Protein AF-A0A378N3X6-F1 (afdb_monomer_lite)

Sequence (272 aa):
MCMTRSLALKKQDISERIFFSGKEIPKRIFTGFNFRYDMHLANGFRIGNSLKTPYSDIGICEDINEALKNPSIKIDCRDGTIRSMADVVIGRYLDKVLFYYFNLIGDQLVQPRLDKYEIQCYYPQGYQGDINNDLALHKKFLDFFVSRIEFLDKGWVDVIPYNDNLVFLKGENGEYDFVYKNQRSELFEHQIYSPFLKRSDIPYFDDEYHFKRWFYFEYQGFRRELSHLSEIHFYKNGGDVQNYPTREFDLIKKYLTNKGMYTSLKRRTMKN

Secondary structure (DSSP, 8-state):
------S---HHHHHHHHHHS-SPPPSEEEEEET--HHHHT--HHHHTTTSSS-SSHHHHHHHHHHHHHSTT-EEE-TTS-EEEHHHHHHHHTHHHIIIIISSSSSSTTEES--SPP-------TT--S-HHHHHHHHHHHHHHHHHHHHT-SSEEEEEEEEETTEEEEE-TTS-EEEEETT--SS-----TTTTTS-GGGS-TT-HHHHHHHHHHHT--S-HHHHHHHHHHHHHHTT--SSS--SSTTHHHHHHHHHTTS-----------

Structure (mmCIF, N/CA/C/O backbone):
data_AF-A0A378N3X6-F1
#
_entry.id   AF-A0A378N3X6-F1
#
loop_
_atom_site.group_PDB
_atom_site.id
_atom_site.type_symbol
_atom_site.label_atom_id
_atom_site.label_alt_id
_atom_site.label_comp_id
_atom_site.label_asym_id
_atom_site.label_entity_id
_atom_site.label_seq_id
_atom_site.pdbx_PDB_ins_code
_atom_site.Cartn_x
_atom_site.Cartn_y
_atom_site.Cartn_z
_atom_site.occupancy
_atom_site.B_iso_or_equiv
_atom_site.auth_seq_id
_atom_site.auth_comp_id
_atom_site.auth_asym_id
_atom_site.auth_atom_id
_atom_site.pdbx_PDB_model_num
ATOM 1 N N . MET A 1 1 ? 8.917 13.137 -7.860 1.00 30.12 1 MET A N 1
ATOM 2 C CA . MET A 1 1 ? 7.539 13.320 -8.371 1.00 30.12 1 MET A CA 1
ATOM 3 C C . MET A 1 1 ? 6.582 13.108 -7.204 1.00 30.12 1 MET A C 1
ATOM 5 O O . MET A 1 1 ? 6.666 12.071 -6.559 1.00 30.12 1 MET A O 1
ATOM 9 N N . CYS A 1 2 ? 5.764 14.102 -6.850 1.00 27.30 2 CYS A N 1
ATOM 10 C CA . CYS A 1 2 ? 4.825 13.982 -5.732 1.00 27.30 2 CYS A CA 1
ATOM 11 C C . CYS A 1 2 ? 3.611 13.179 -6.214 1.00 27.30 2 CYS A C 1
ATOM 13 O O . CYS A 1 2 ? 2.671 13.745 -6.763 1.00 27.30 2 CYS A O 1
ATOM 15 N N . MET A 1 3 ? 3.660 11.849 -6.094 1.00 37.84 3 MET A N 1
ATOM 16 C CA . MET A 1 3 ? 2.431 11.062 -6.139 1.00 37.84 3 MET A CA 1
ATOM 17 C C . MET A 1 3 ? 1.551 11.560 -4.996 1.00 37.84 3 MET A C 1
ATOM 19 O O . MET A 1 3 ? 1.974 11.512 -3.839 1.00 37.84 3 MET A O 1
ATOM 23 N N . THR A 1 4 ? 0.345 12.029 -5.304 1.00 47.69 4 THR A N 1
ATOM 24 C CA . THR A 1 4 ? -0.690 12.303 -4.307 1.00 47.69 4 THR A CA 1
ATOM 25 C C . THR A 1 4 ? -1.060 10.970 -3.664 1.00 47.69 4 THR A C 1
ATOM 27 O O . THR A 1 4 ? -1.929 10.243 -4.140 1.00 47.69 4 THR A O 1
ATOM 30 N N . ARG A 1 5 ? -0.315 10.576 -2.629 1.00 68.19 5 ARG A N 1
ATOM 31 C CA . ARG A 1 5 ? -0.605 9.358 -1.885 1.00 68.19 5 ARG A CA 1
ATOM 32 C C . ARG A 1 5 ? -1.857 9.592 -1.059 1.00 68.19 5 ARG A C 1
ATOM 34 O O . ARG A 1 5 ? -1.994 10.617 -0.397 1.00 68.19 5 ARG A O 1
ATOM 41 N N . SER A 1 6 ? -2.764 8.631 -1.112 1.00 77.31 6 SER A N 1
ATOM 42 C CA . SER A 1 6 ? -3.984 8.603 -0.319 1.00 77.31 6 SER A CA 1
ATOM 43 C C . SER A 1 6 ? -3.973 7.380 0.595 1.00 77.31 6 SER A C 1
ATOM 45 O O . SER A 1 6 ? -3.241 6.416 0.366 1.00 77.31 6 SER A O 1
ATOM 47 N N . LEU A 1 7 ? -4.808 7.407 1.633 1.00 85.19 7 LEU A N 1
ATOM 48 C CA . LEU A 1 7 ? -5.090 6.244 2.481 1.00 85.19 7 LEU A CA 1
ATOM 49 C C . LEU A 1 7 ? -6.075 5.307 1.769 1.00 85.19 7 LEU A C 1
ATOM 51 O O . LEU A 1 7 ? -7.133 4.985 2.295 1.00 85.19 7 LEU A O 1
ATOM 55 N N . ALA A 1 8 ? -5.761 4.931 0.531 1.00 88.25 8 ALA A N 1
ATOM 56 C CA . ALA A 1 8 ? -6.571 4.030 -0.270 1.00 88.25 8 ALA A CA 1
ATOM 57 C C . ALA A 1 8 ? -5.666 3.050 -1.016 1.00 88.25 8 ALA A C 1
ATOM 59 O O . ALA A 1 8 ? -4.726 3.443 -1.708 1.00 88.25 8 ALA A O 1
ATOM 60 N N . LEU A 1 9 ? -5.958 1.760 -0.870 1.00 92.62 9 LEU A N 1
ATOM 61 C CA . LEU A 1 9 ? -5.298 0.708 -1.634 1.00 92.62 9 LEU A CA 1
ATOM 62 C C . LEU A 1 9 ? -5.956 0.607 -3.008 1.00 92.62 9 LEU A C 1
ATOM 64 O O . LEU A 1 9 ? -7.184 0.568 -3.112 1.00 92.62 9 LEU A O 1
ATOM 68 N N . LYS A 1 10 ? -5.157 0.524 -4.077 1.00 93.56 10 LYS A N 1
ATOM 69 C CA . LYS A 1 10 ? -5.717 0.215 -5.395 1.00 93.56 10 LYS A CA 1
ATOM 70 C C . LYS A 1 10 ? -6.173 -1.249 -5.390 1.00 93.56 10 LYS A C 1
ATOM 72 O O . LYS A 1 10 ? -5.497 -2.107 -4.824 1.00 93.56 10 LYS A O 1
ATOM 77 N N . LYS A 1 11 ? -7.255 -1.583 -6.106 1.00 95.31 11 LYS A N 1
ATOM 78 C CA . LYS A 1 11 ? -7.647 -2.997 -6.329 1.00 95.31 11 LYS A CA 1
ATOM 79 C C . LYS A 1 11 ? -6.506 -3.830 -6.906 1.00 95.31 11 LYS A C 1
ATOM 81 O O . LYS A 1 11 ? -6.357 -5.000 -6.578 1.00 95.31 11 LYS A O 1
ATOM 86 N N . GLN A 1 12 ? -5.676 -3.192 -7.727 1.00 96.69 12 GLN A N 1
ATOM 87 C CA . GLN A 1 12 ? -4.450 -3.775 -8.242 1.00 96.69 12 GLN A CA 1
ATOM 88 C C . GLN A 1 12 ? -3.478 -4.193 -7.128 1.00 96.69 12 GLN A C 1
ATOM 90 O O . GLN A 1 12 ? -2.990 -5.315 -7.182 1.00 96.69 12 GLN A O 1
ATOM 95 N N . ASP A 1 13 ? -3.249 -3.362 -6.103 1.00 96.06 13 ASP A N 1
ATOM 96 C CA . ASP A 1 13 ? -2.377 -3.718 -4.972 1.00 96.06 13 ASP A CA 1
ATOM 97 C C . ASP A 1 13 ? -2.916 -4.945 -4.222 1.00 96.06 13 ASP A C 1
ATOM 99 O O . ASP A 1 13 ? -2.155 -5.842 -3.870 1.00 96.06 13 ASP A O 1
ATOM 103 N N . ILE A 1 14 ? -4.237 -5.001 -4.010 1.00 97.62 14 ILE A N 1
ATOM 104 C CA . ILE A 1 14 ? -4.910 -6.117 -3.328 1.00 97.62 14 ILE A CA 1
ATOM 105 C C . ILE A 1 14 ? -4.801 -7.400 -4.159 1.00 97.62 14 ILE A C 1
ATOM 107 O O . ILE A 1 14 ? -4.361 -8.427 -3.646 1.00 97.62 14 ILE A O 1
ATOM 111 N N . SER A 1 15 ? -5.147 -7.337 -5.450 1.00 98.00 15 SER A N 1
ATOM 112 C CA . SER A 1 15 ? -4.978 -8.449 -6.396 1.00 98.00 15 SER A CA 1
ATOM 113 C C . SER A 1 15 ? -3.538 -8.957 -6.367 1.00 98.00 15 SER A C 1
ATOM 115 O O . SER A 1 15 ? -3.283 -10.147 -6.214 1.00 98.00 15 SER A O 1
ATOM 117 N N . GLU A 1 16 ? -2.568 -8.061 -6.508 1.00 98.12 16 GLU A N 1
ATOM 118 C CA . GLU A 1 16 ? -1.170 -8.449 -6.588 1.00 98.12 16 GLU A CA 1
ATOM 119 C C . GLU A 1 16 ? -0.633 -9.033 -5.271 1.00 98.12 16 GLU A C 1
ATOM 121 O O . GLU A 1 16 ? 0.074 -10.043 -5.305 1.00 98.12 16 GLU A O 1
ATOM 126 N N . ARG A 1 17 ? -1.045 -8.500 -4.111 1.00 97.06 17 ARG A N 1
ATOM 127 C CA . ARG A 1 17 ? -0.741 -9.106 -2.805 1.00 97.06 17 ARG A CA 1
ATOM 128 C C . ARG A 1 17 ? -1.326 -10.511 -2.679 1.00 97.06 17 ARG A C 1
ATOM 130 O O . ARG A 1 17 ? -0.653 -11.395 -2.156 1.00 97.06 17 ARG A O 1
ATOM 137 N N . ILE A 1 18 ? -2.556 -10.731 -3.129 1.00 97.75 18 ILE A N 1
ATOM 138 C CA . ILE A 1 18 ? -3.227 -12.030 -3.004 1.00 97.75 18 ILE A CA 1
ATOM 139 C C . ILE A 1 18 ? -2.601 -13.069 -3.939 1.00 97.75 18 ILE A C 1
ATOM 141 O O . ILE A 1 18 ? -2.327 -14.185 -3.514 1.00 97.75 18 ILE A O 1
ATOM 145 N N . PHE A 1 19 ? -2.362 -12.713 -5.204 1.00 98.06 19 PHE A N 1
ATOM 146 C CA . PHE A 1 19 ? -2.031 -13.701 -6.235 1.00 98.06 19 PHE A CA 1
ATOM 147 C C . PHE A 1 19 ? -0.543 -13.796 -6.590 1.00 98.06 19 PHE A C 1
ATOM 149 O O . PHE A 1 19 ? -0.147 -14.785 -7.206 1.00 98.06 19 PHE A O 1
ATOM 156 N N . PHE A 1 20 ? 0.273 -12.787 -6.261 1.00 97.75 20 PHE A N 1
ATOM 157 C CA . PHE A 1 20 ? 1.672 -12.718 -6.709 1.00 97.75 20 PHE A CA 1
ATOM 158 C C . PHE A 1 20 ? 2.712 -12.528 -5.603 1.00 97.75 20 PHE A C 1
ATOM 160 O O . PHE A 1 20 ? 3.895 -12.667 -5.893 1.00 97.75 20 PHE A O 1
ATOM 167 N N . SER A 1 21 ? 2.315 -12.254 -4.358 1.00 95.31 21 SER A N 1
ATOM 168 C CA . SER A 1 21 ? 3.281 -12.096 -3.253 1.00 95.31 21 SER A CA 1
ATOM 169 C C . SER A 1 21 ? 3.935 -13.405 -2.801 1.00 95.31 21 SER A C 1
ATOM 171 O O . SER A 1 21 ? 4.948 -13.379 -2.111 1.00 95.31 21 SER A O 1
ATOM 173 N N . GLY A 1 22 ? 3.328 -14.555 -3.118 1.00 94.38 22 GLY A N 1
ATOM 174 C CA . GLY A 1 22 ? 3.743 -15.858 -2.586 1.00 94.38 22 GLY A CA 1
ATOM 175 C C . GLY A 1 22 ? 3.457 -16.054 -1.090 1.00 94.38 22 GLY A C 1
ATOM 176 O O . GLY A 1 22 ? 3.814 -17.092 -0.540 1.00 94.38 22 GLY A O 1
ATOM 177 N N . LYS A 1 23 ? 2.815 -15.082 -0.430 1.00 94.19 23 LYS A N 1
ATOM 178 C CA . LYS A 1 23 ? 2.417 -15.143 0.982 1.00 94.19 23 LYS A CA 1
ATOM 179 C C . LYS A 1 23 ? 1.028 -15.764 1.122 1.00 94.19 23 LYS A C 1
ATOM 181 O O . LYS A 1 23 ? 0.260 -15.814 0.161 1.00 94.19 23 LYS A O 1
ATOM 186 N N . GLU A 1 24 ? 0.680 -16.180 2.338 1.00 94.50 24 GLU A N 1
ATOM 187 C CA . GLU A 1 24 ? -0.671 -16.657 2.641 1.00 94.50 24 GLU A CA 1
ATOM 188 C C . GLU A 1 24 ? -1.717 -15.575 2.315 1.00 94.50 24 GLU A C 1
ATOM 190 O O . GLU A 1 24 ? -1.468 -14.365 2.460 1.00 94.50 24 GLU A O 1
ATOM 195 N N . ILE A 1 25 ? -2.884 -16.019 1.840 1.00 96.06 25 ILE A N 1
ATOM 196 C CA . ILE A 1 25 ? -4.016 -15.133 1.586 1.00 96.06 25 ILE A CA 1
ATOM 197 C C . ILE A 1 25 ? -4.541 -14.661 2.948 1.00 96.06 25 ILE A C 1
ATOM 199 O O . ILE A 1 25 ? -4.917 -15.495 3.774 1.00 96.06 25 ILE A O 1
ATOM 203 N N . PRO A 1 26 ? -4.575 -13.344 3.211 1.00 97.00 26 PRO A N 1
ATOM 204 C CA . PRO A 1 26 ? -5.065 -12.847 4.486 1.00 97.00 26 PRO A CA 1
ATOM 205 C C . PRO A 1 26 ? -6.561 -13.129 4.634 1.00 97.00 26 PRO A C 1
ATOM 207 O O . PRO A 1 26 ? -7.279 -13.212 3.645 1.00 97.00 26 PRO A O 1
ATOM 210 N N . LYS A 1 27 ? -7.046 -13.214 5.874 1.00 97.50 27 LYS A N 1
ATOM 211 C CA . LYS A 1 27 ? -8.478 -13.284 6.201 1.00 97.50 27 LYS A CA 1
ATOM 212 C C . LYS A 1 27 ? -9.157 -11.924 6.094 1.00 97.50 27 LYS A C 1
ATOM 214 O O . LYS A 1 27 ? -10.336 -11.864 5.763 1.00 97.50 27 LYS A O 1
ATOM 219 N N . ARG A 1 28 ? -8.439 -10.841 6.411 1.00 97.12 28 ARG A N 1
ATOM 220 C CA . ARG A 1 28 ? -8.951 -9.462 6.357 1.00 97.12 28 ARG A CA 1
ATOM 221 C C . ARG A 1 28 ? -7.881 -8.498 5.870 1.00 97.12 28 ARG A C 1
ATOM 223 O O . ARG A 1 28 ? -6.696 -8.712 6.127 1.00 97.12 28 ARG A O 1
ATOM 230 N N . ILE A 1 29 ? -8.303 -7.424 5.209 1.00 97.56 29 ILE A N 1
ATOM 231 C CA . ILE A 1 29 ? -7.432 -6.334 4.749 1.00 97.56 29 ILE A CA 1
ATOM 232 C C . ILE A 1 29 ? -8.019 -4.998 5.204 1.00 97.56 29 ILE A C 1
ATOM 234 O O . ILE A 1 29 ? -9.212 -4.747 5.033 1.00 97.56 29 ILE A O 1
ATOM 238 N N . PHE A 1 30 ? -7.183 -4.125 5.761 1.00 96.81 30 PHE A N 1
ATOM 239 C CA . PHE A 1 30 ? -7.558 -2.757 6.085 1.00 96.81 30 PHE A CA 1
ATOM 240 C C . PHE A 1 30 ? -7.491 -1.903 4.820 1.00 96.81 30 PHE A C 1
ATOM 242 O O . PHE A 1 30 ? -6.421 -1.646 4.270 1.00 96.81 30 PHE A O 1
ATOM 249 N N . THR A 1 31 ? -8.652 -1.468 4.352 1.00 93.94 31 THR A N 1
ATOM 250 C CA . THR A 1 31 ? -8.823 -0.644 3.148 1.00 93.94 31 THR A CA 1
ATOM 251 C C . THR A 1 31 ? -9.313 0.763 3.469 1.00 93.94 31 THR A C 1
ATOM 253 O O . THR A 1 31 ? -9.283 1.624 2.595 1.00 93.94 31 THR A O 1
ATOM 256 N N . GLY A 1 32 ? -9.788 0.991 4.698 1.00 91.69 32 GLY A N 1
ATOM 257 C CA . GLY A 1 32 ? -10.520 2.204 5.054 1.00 91.69 32 GLY A CA 1
ATOM 258 C C . GLY A 1 32 ? -11.983 2.193 4.606 1.00 91.69 32 GLY A C 1
ATOM 259 O O . GLY A 1 32 ? -12.649 3.226 4.670 1.00 91.69 32 GLY A O 1
ATOM 260 N N . PHE A 1 33 ? -12.509 1.047 4.159 1.00 91.06 33 PHE A N 1
ATOM 261 C CA . PHE A 1 33 ? -13.923 0.910 3.822 1.00 91.06 33 PHE A CA 1
ATOM 262 C C . PHE A 1 33 ? -14.818 1.279 5.015 1.00 91.06 33 PHE A C 1
ATOM 264 O O . PHE A 1 33 ? -14.614 0.812 6.135 1.00 91.06 33 PHE A O 1
ATOM 271 N N . ASN A 1 34 ? -15.795 2.155 4.773 1.00 89.25 34 ASN A N 1
ATOM 272 C CA . ASN A 1 34 ? -16.660 2.743 5.800 1.00 89.25 34 ASN A CA 1
ATOM 273 C C . ASN A 1 34 ? -15.914 3.446 6.960 1.00 89.25 34 ASN A C 1
ATOM 275 O O . ASN A 1 34 ? -16.450 3.601 8.059 1.00 89.25 34 ASN A O 1
ATOM 279 N N . PHE A 1 35 ? -14.675 3.893 6.737 1.00 90.06 35 PHE A N 1
ATOM 280 C CA . PHE A 1 35 ? -13.885 4.608 7.735 1.00 90.06 35 PHE A CA 1
ATOM 281 C C . PHE A 1 35 ? -13.760 6.095 7.391 1.00 90.06 35 PHE A C 1
ATOM 283 O O . PHE A 1 35 ? -13.280 6.485 6.326 1.00 90.06 35 PHE A O 1
ATOM 290 N N . ARG A 1 36 ? -14.182 6.957 8.320 1.00 86.75 36 ARG A N 1
ATOM 291 C CA . ARG A 1 36 ? -14.142 8.417 8.159 1.00 86.75 36 ARG A CA 1
ATOM 292 C C . ARG A 1 36 ? -12.768 8.967 8.523 1.00 86.75 36 ARG A C 1
ATOM 294 O O . ARG A 1 36 ? -12.568 9.492 9.616 1.00 86.75 36 ARG A O 1
ATOM 301 N N . TYR A 1 37 ? -11.816 8.853 7.598 1.00 86.19 37 TYR A N 1
ATOM 302 C CA . TYR A 1 37 ? -10.464 9.397 7.772 1.00 86.19 37 TYR A CA 1
ATOM 303 C C . TYR A 1 37 ? -10.457 10.876 8.162 1.00 86.19 37 TYR A C 1
ATOM 305 O O . TYR A 1 37 ? -9.612 11.296 8.937 1.00 86.19 37 TYR A O 1
ATOM 313 N N . ASP A 1 38 ? -11.408 11.661 7.675 1.00 80.94 38 ASP A N 1
ATOM 314 C CA . ASP A 1 38 ? -11.573 13.070 8.022 1.00 80.94 38 ASP A CA 1
ATOM 315 C C . ASP A 1 38 ? -11.945 13.301 9.495 1.00 80.94 38 ASP A C 1
ATOM 317 O O . ASP A 1 38 ? -11.461 14.236 10.137 1.00 80.94 38 ASP A O 1
ATOM 321 N N . MET A 1 39 ? -12.746 12.401 10.058 1.00 79.81 39 MET A N 1
ATOM 322 C CA . MET A 1 39 ? -13.140 12.450 11.464 1.00 79.81 39 MET A CA 1
ATOM 323 C C . MET A 1 39 ? -12.069 11.867 12.383 1.00 79.81 39 MET A C 1
ATOM 325 O O . MET A 1 39 ? -11.935 12.327 13.510 1.00 79.81 39 MET A O 1
ATOM 329 N N . HIS A 1 40 ? -11.291 10.895 11.908 1.00 82.12 40 HIS A N 1
ATOM 330 C CA . HIS A 1 40 ? -10.303 10.198 12.728 1.00 82.12 40 HIS A CA 1
ATOM 331 C C . HIS A 1 40 ? -8.882 10.735 12.555 1.00 82.12 40 HIS A C 1
ATOM 333 O O . HIS A 1 40 ? -8.225 11.043 13.532 1.00 82.12 40 HIS A O 1
ATOM 339 N N . LEU A 1 41 ? -8.379 10.862 11.331 1.00 83.88 41 LEU A N 1
ATOM 340 C CA . LEU A 1 41 ? -6.950 11.063 11.071 1.00 83.88 41 LEU A CA 1
ATOM 341 C C . LEU A 1 41 ? -6.625 12.379 10.343 1.00 83.88 41 LEU A C 1
ATOM 343 O O . LEU A 1 41 ? -5.452 12.665 10.122 1.00 83.88 41 LEU A O 1
ATOM 347 N N . ALA A 1 42 ? -7.607 13.186 9.927 1.00 69.12 42 ALA A N 1
ATOM 348 C CA . ALA A 1 42 ? -7.307 14.344 9.085 1.00 69.12 42 ALA A CA 1
ATOM 349 C C . ALA A 1 42 ? -6.693 15.542 9.822 1.00 69.12 42 ALA A C 1
ATOM 351 O O . ALA A 1 42 ? -7.144 15.977 10.878 1.00 69.12 42 ALA A O 1
ATOM 352 N N . ASN A 1 43 ? -5.722 16.139 9.122 1.00 60.22 43 ASN A N 1
ATOM 353 C CA . ASN A 1 43 ? -5.154 17.474 9.304 1.00 60.22 43 ASN A CA 1
ATOM 354 C C . ASN A 1 43 ? -4.369 17.740 10.594 1.00 60.22 43 ASN A C 1
ATOM 356 O O . ASN A 1 43 ? -4.548 18.771 11.246 1.00 60.22 43 ASN A O 1
ATOM 360 N N . GLY A 1 44 ? -3.346 16.913 10.825 1.00 53.31 44 GLY A N 1
ATOM 361 C CA . GLY A 1 44 ? -2.232 17.160 11.746 1.00 53.31 44 GLY A CA 1
ATOM 362 C C . GLY A 1 44 ? -1.646 18.573 11.775 1.00 53.31 44 GLY A C 1
ATOM 363 O O . GLY A 1 44 ? -1.261 19.065 12.833 1.00 53.31 44 GLY A O 1
ATOM 364 N N . PHE A 1 45 ? -1.647 19.270 10.635 1.00 51.78 45 PHE A N 1
ATOM 365 C CA . PHE A 1 45 ? -1.175 20.655 10.522 1.00 51.78 45 PHE A CA 1
ATOM 366 C C . PHE A 1 45 ? -1.989 21.662 11.348 1.00 51.78 45 PHE A C 1
ATOM 368 O O . PHE A 1 45 ? -1.440 22.658 11.813 1.00 51.78 45 PHE A O 1
ATOM 375 N N . ARG A 1 46 ? -3.291 21.426 11.553 1.00 49.66 46 ARG A N 1
ATOM 376 C CA . ARG A 1 46 ? -4.157 22.313 12.355 1.00 49.66 46 ARG A CA 1
ATOM 377 C C . ARG A 1 46 ? -4.305 21.852 13.805 1.00 49.66 46 ARG A C 1
ATOM 379 O O . ARG A 1 46 ? -4.899 22.564 14.607 1.00 49.66 46 ARG A O 1
ATOM 386 N N . ILE A 1 47 ? -3.716 20.714 14.160 1.00 54.09 47 ILE A N 1
ATOM 387 C CA . ILE A 1 47 ? -3.737 20.133 15.508 1.00 54.09 47 ILE A CA 1
ATOM 388 C C . ILE A 1 47 ? -2.631 20.735 16.402 1.00 54.09 47 ILE A C 1
ATOM 390 O O . ILE A 1 47 ? -2.694 20.637 17.618 1.00 54.09 47 ILE A O 1
ATOM 394 N N . GLY A 1 48 ? -1.665 21.478 15.850 1.00 49.47 48 GLY A N 1
ATOM 395 C CA . GLY A 1 48 ? -0.466 21.955 16.563 1.00 49.47 48 GLY A CA 1
ATOM 396 C C . GLY A 1 48 ? -0.631 22.878 17.788 1.00 49.47 48 GLY A C 1
ATOM 397 O O . GLY A 1 48 ? 0.375 23.397 18.238 1.00 49.47 48 GLY A O 1
ATOM 398 N N . ASN A 1 49 ? -1.839 23.145 18.316 1.00 52.25 49 ASN A N 1
ATOM 399 C CA . ASN A 1 49 ? -1.994 23.761 19.659 1.00 52.25 49 ASN A CA 1
ATOM 400 C C . ASN A 1 49 ? -2.479 22.769 20.727 1.00 52.25 49 ASN A C 1
ATOM 402 O O . ASN A 1 49 ? -2.421 23.110 21.903 1.00 52.25 49 ASN A O 1
ATOM 406 N N . SER A 1 50 ? -3.001 21.592 20.362 1.00 57.19 50 SER A N 1
ATOM 407 C CA . SER A 1 50 ? -3.486 20.623 21.354 1.00 57.19 50 SER A CA 1
ATOM 408 C C . SER A 1 50 ? -2.369 19.744 21.918 1.00 57.19 50 SER A C 1
ATOM 410 O O . SER A 1 50 ? -2.517 19.215 23.015 1.00 57.19 50 SER A O 1
ATOM 412 N N . LEU A 1 51 ? -1.237 19.638 21.216 1.00 66.81 51 LEU A N 1
ATOM 413 C CA . LEU A 1 51 ? -0.045 18.929 21.676 1.00 66.81 51 LEU A CA 1
ATOM 414 C C . LEU A 1 51 ? 1.053 19.926 22.053 1.00 66.81 51 LEU A C 1
ATOM 416 O O . LEU A 1 51 ? 1.310 20.886 21.326 1.00 66.81 51 LEU A O 1
ATOM 420 N N . LYS A 1 52 ? 1.680 19.703 23.214 1.00 65.62 52 LYS A N 1
ATOM 421 C CA . LYS A 1 52 ? 2.687 20.609 23.797 1.00 65.62 52 LYS A CA 1
ATOM 422 C C . LYS A 1 52 ? 4.058 20.500 23.127 1.00 65.62 52 LYS A C 1
ATOM 424 O O . LYS A 1 52 ? 4.869 21.415 23.240 1.00 65.62 52 LYS A O 1
ATOM 429 N N . THR A 1 53 ? 4.323 19.382 22.464 1.00 65.12 53 THR A N 1
ATOM 430 C CA . THR A 1 53 ? 5.602 19.070 21.822 1.00 65.12 53 THR A CA 1
ATOM 431 C C . THR A 1 53 ? 5.700 19.757 20.453 1.00 65.12 53 THR A C 1
ATOM 433 O O . THR A 1 53 ? 4.691 19.895 19.752 1.00 65.12 53 THR A O 1
ATOM 436 N N . PRO A 1 54 ? 6.890 20.204 20.019 1.00 64.06 54 PRO A N 1
ATOM 437 C CA . PRO A 1 54 ? 7.087 20.712 18.664 1.00 64.06 54 PRO A CA 1
ATOM 438 C C . PRO A 1 54 ? 6.943 19.595 17.619 1.00 64.06 54 PRO A C 1
ATOM 440 O O . PRO A 1 54 ? 7.150 18.419 17.905 1.00 64.06 54 PRO A O 1
ATOM 443 N N . TYR A 1 55 ? 6.609 19.959 16.376 1.00 69.12 55 TYR A N 1
ATOM 444 C CA . TYR A 1 55 ? 6.621 19.002 15.266 1.00 69.12 55 TYR A CA 1
ATOM 445 C C . TYR A 1 55 ? 8.073 18.661 14.904 1.00 69.12 55 TYR A C 1
ATOM 447 O O . TYR A 1 55 ? 8.750 19.438 14.233 1.00 69.12 55 TYR A O 1
ATOM 455 N N . SER A 1 56 ? 8.569 17.531 15.400 1.00 65.44 56 SER A N 1
ATOM 456 C CA . SER A 1 56 ? 9.918 17.012 15.154 1.00 65.44 56 SER A CA 1
ATOM 457 C C . SER A 1 56 ? 9.979 15.509 15.446 1.00 65.44 56 SER A C 1
ATOM 459 O O . SER A 1 56 ? 9.038 14.951 16.017 1.00 65.44 56 SER A O 1
ATOM 461 N N . ASP A 1 57 ? 11.098 14.861 15.104 1.00 65.62 57 ASP A N 1
ATOM 462 C CA . ASP A 1 57 ? 11.327 13.440 15.406 1.00 65.62 57 ASP A CA 1
ATOM 463 C C . ASP A 1 57 ? 11.456 13.151 16.920 1.00 65.62 57 ASP A C 1
ATOM 465 O O . ASP A 1 57 ? 11.112 12.067 17.390 1.00 65.62 57 ASP A O 1
ATOM 469 N N . ILE A 1 58 ? 11.872 14.138 17.721 1.00 68.94 58 ILE A N 1
ATOM 470 C CA . ILE A 1 58 ? 11.823 14.036 19.190 1.00 68.94 58 ILE A CA 1
ATOM 471 C C . ILE A 1 58 ? 10.363 14.120 19.665 1.00 68.94 58 ILE A C 1
ATOM 473 O O . ILE A 1 58 ? 9.922 13.288 20.459 1.00 68.94 58 ILE A O 1
ATOM 477 N N . GLY A 1 59 ? 9.592 15.062 19.109 1.00 80.19 59 GLY A N 1
ATOM 478 C CA . GLY A 1 59 ? 8.188 15.272 19.468 1.00 80.19 59 GLY A CA 1
ATOM 479 C C . GLY A 1 59 ? 7.296 14.061 19.185 1.00 80.19 59 GLY A C 1
ATOM 480 O O . GLY A 1 59 ? 6.472 13.707 20.020 1.00 80.19 59 GLY A O 1
ATOM 481 N N . ILE A 1 60 ? 7.505 13.348 18.072 1.00 84.25 60 ILE A N 1
ATOM 482 C CA . ILE A 1 60 ? 6.715 12.144 17.742 1.00 84.25 60 ILE A CA 1
ATOM 483 C C . ILE A 1 60 ? 6.914 11.028 18.770 1.00 84.25 60 ILE A C 1
ATOM 485 O O . ILE A 1 60 ? 5.969 10.323 19.114 1.00 84.25 60 ILE A O 1
ATOM 489 N N . CYS A 1 61 ? 8.127 10.863 19.301 1.00 87.44 61 CYS A N 1
ATOM 490 C CA . CYS A 1 61 ? 8.417 9.820 20.277 1.00 87.44 61 CYS A CA 1
ATOM 491 C C . CYS A 1 61 ? 7.683 10.067 21.603 1.00 87.44 61 CYS A C 1
ATOM 493 O O . CYS A 1 61 ? 7.180 9.112 22.206 1.00 87.44 61 CYS A O 1
ATOM 495 N N . GLU A 1 62 ? 7.627 11.329 22.029 1.00 87.75 62 GLU A N 1
ATOM 496 C CA . GLU A 1 62 ? 6.893 11.805 23.204 1.00 87.75 62 GLU A CA 1
ATOM 497 C C . GLU A 1 62 ? 5.378 11.718 22.992 1.00 87.75 62 GLU A C 1
ATOM 499 O O . GLU A 1 62 ? 4.686 11.150 23.837 1.00 87.75 62 GLU A O 1
ATOM 504 N N . ASP A 1 63 ? 4.886 12.158 21.833 1.00 89.50 63 ASP A N 1
ATOM 505 C CA . ASP A 1 63 ? 3.470 12.100 21.459 1.00 89.50 63 ASP A CA 1
ATOM 506 C C . ASP A 1 63 ? 2.947 10.660 21.431 1.00 89.50 63 ASP A C 1
ATOM 508 O O . ASP A 1 63 ? 1.886 10.373 21.986 1.00 89.50 63 ASP A O 1
ATOM 512 N N . ILE A 1 64 ? 3.704 9.719 20.846 1.00 92.12 64 ILE A N 1
ATOM 513 C CA . ILE A 1 64 ? 3.354 8.290 20.887 1.00 92.12 64 ILE A CA 1
ATOM 514 C C . ILE A 1 64 ? 3.281 7.813 22.341 1.00 92.12 64 ILE A C 1
ATOM 516 O O . ILE A 1 64 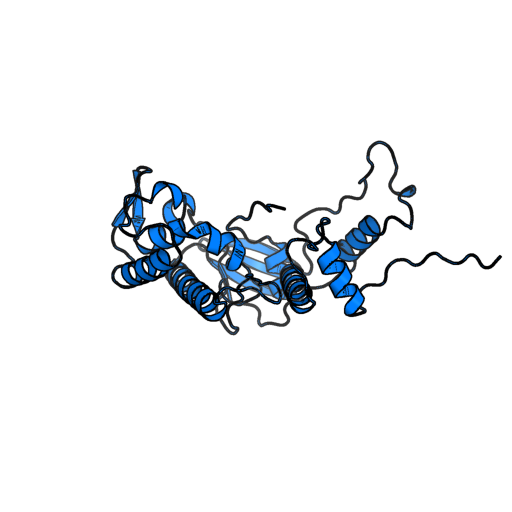? 2.336 7.123 22.714 1.00 92.12 64 ILE A O 1
ATOM 520 N N . ASN A 1 65 ? 4.265 8.160 23.177 1.00 91.62 65 ASN A N 1
ATOM 521 C CA . ASN A 1 65 ? 4.281 7.732 24.578 1.00 91.62 65 ASN A CA 1
ATOM 522 C C . ASN A 1 65 ? 3.087 8.293 25.363 1.00 91.62 65 ASN A C 1
ATOM 524 O O . ASN A 1 65 ? 2.552 7.610 26.235 1.00 91.62 65 ASN A O 1
ATOM 528 N N . GLU A 1 66 ? 2.673 9.527 25.081 1.00 88.88 66 GLU A N 1
ATOM 529 C CA . GLU A 1 66 ? 1.492 10.140 25.685 1.00 88.88 66 GLU A CA 1
ATOM 530 C C . GLU A 1 66 ? 0.202 9.463 25.204 1.00 88.88 66 GLU A C 1
ATOM 532 O O . GLU A 1 66 ? -0.634 9.072 26.024 1.00 88.88 66 GLU A O 1
ATOM 537 N N . ALA A 1 67 ? 0.077 9.228 23.897 1.00 91.50 67 ALA A N 1
ATOM 538 C CA . ALA A 1 67 ? -1.056 8.516 23.322 1.00 91.50 67 ALA A CA 1
ATOM 539 C C . ALA A 1 67 ? -1.176 7.077 23.828 1.00 91.50 67 ALA A C 1
ATOM 541 O O . ALA A 1 67 ? -2.286 6.619 24.068 1.00 91.50 67 ALA A O 1
ATOM 542 N N . LEU A 1 68 ? -0.066 6.370 24.047 1.00 92.62 68 LEU A N 1
ATOM 543 C CA . LEU A 1 68 ? -0.088 5.017 24.607 1.00 92.62 68 LEU A CA 1
ATOM 544 C C . LEU A 1 68 ? -0.602 4.983 26.053 1.00 92.62 68 LEU A C 1
ATOM 546 O O . LEU A 1 68 ? -1.208 3.992 26.452 1.00 92.62 68 LEU A O 1
ATOM 550 N N . LYS A 1 69 ? -0.404 6.054 26.836 1.00 92.75 69 LYS A N 1
ATOM 551 C CA . LYS A 1 69 ? -0.938 6.145 28.207 1.00 92.75 69 LYS A CA 1
ATOM 552 C C . LYS A 1 69 ? -2.452 6.335 28.213 1.00 92.75 69 LYS A C 1
ATOM 554 O O . LYS A 1 69 ? -3.131 5.732 29.034 1.00 92.75 69 LYS A O 1
ATOM 559 N N . ASN A 1 70 ? -2.972 7.181 27.322 1.00 89.50 70 ASN A N 1
ATOM 560 C CA . ASN A 1 70 ? -4.389 7.552 27.287 1.00 89.50 70 ASN A CA 1
ATOM 561 C C . ASN A 1 70 ? -4.930 7.601 25.843 1.00 89.50 70 ASN A C 1
ATOM 563 O O . ASN A 1 70 ? -5.314 8.671 25.375 1.00 89.50 70 ASN A O 1
ATOM 567 N N . PRO A 1 71 ? -5.020 6.474 25.113 1.00 91.06 71 PRO A N 1
ATOM 568 C CA . PRO A 1 71 ? -5.291 6.493 23.668 1.00 91.06 71 PRO A CA 1
ATOM 569 C C . PRO A 1 71 ? -6.686 7.014 23.304 1.00 91.06 71 PRO A C 1
ATOM 571 O O . PRO A 1 71 ? -6.882 7.552 22.212 1.00 91.06 71 PRO A O 1
ATOM 574 N N . SER A 1 72 ? -7.646 6.880 24.222 1.00 92.06 72 SER A N 1
ATOM 575 C CA . SER A 1 72 ? -9.063 7.205 24.017 1.00 92.06 72 SER A CA 1
ATOM 576 C C . SER A 1 72 ? -9.486 8.571 24.564 1.00 92.06 72 SER A C 1
ATOM 578 O O . SER A 1 72 ? -10.646 8.948 24.365 1.00 92.06 72 SER A O 1
ATOM 580 N N . ILE A 1 73 ? -8.593 9.312 25.241 1.00 90.62 73 ILE A N 1
ATOM 581 C CA . ILE A 1 73 ? -8.928 10.646 25.764 1.00 90.62 73 ILE A CA 1
ATOM 582 C C . ILE A 1 73 ? -9.354 11.553 24.611 1.00 90.62 73 ILE A C 1
ATOM 584 O O . ILE A 1 73 ? -8.777 11.511 23.523 1.00 90.62 73 ILE A O 1
ATOM 588 N N . LYS A 1 74 ? -10.416 12.323 24.839 1.00 90.44 74 LYS A N 1
ATOM 589 C CA . LYS A 1 74 ? -11.027 13.174 23.824 1.00 90.44 74 LYS A CA 1
ATOM 590 C C . LYS A 1 74 ? -10.304 14.512 23.767 1.00 90.44 74 LYS A C 1
ATOM 592 O O . LYS A 1 74 ? -10.170 15.185 24.784 1.00 90.44 74 LYS A O 1
ATOM 597 N N . ILE A 1 75 ? -9.856 14.870 22.573 1.00 86.12 75 ILE A N 1
ATOM 598 C CA . ILE A 1 75 ? -9.136 16.099 22.273 1.00 86.12 75 ILE A CA 1
ATOM 599 C C . ILE A 1 75 ? -10.004 16.948 21.355 1.00 86.12 75 ILE A C 1
ATOM 601 O O . ILE A 1 75 ? -10.412 16.495 20.282 1.00 86.12 75 ILE A O 1
ATOM 605 N N . ASP A 1 76 ? -10.255 18.179 21.785 1.00 84.44 76 ASP A N 1
ATOM 606 C CA . ASP A 1 76 ? -10.862 19.212 20.957 1.00 84.44 76 ASP A CA 1
ATOM 607 C C . ASP A 1 76 ? -9.819 19.727 19.956 1.00 84.44 76 ASP A C 1
ATOM 609 O O . ASP A 1 76 ? -8.746 20.222 20.323 1.00 84.44 76 ASP A O 1
ATOM 613 N N . CYS A 1 77 ? -10.090 19.510 18.675 1.00 79.06 77 CYS A N 1
ATOM 614 C CA . CYS A 1 77 ? -9.216 19.896 17.583 1.00 79.06 77 CYS A CA 1
ATOM 615 C C . CYS A 1 77 ? -9.611 21.286 17.073 1.00 79.06 77 CYS A C 1
ATOM 617 O O . CYS A 1 77 ? -10.780 21.652 17.046 1.00 79.06 77 CYS A O 1
ATOM 619 N N . ARG A 1 78 ? -8.646 22.067 16.566 1.00 75.00 78 ARG A N 1
ATOM 620 C CA . ARG A 1 78 ? -8.919 23.438 16.078 1.00 75.00 78 ARG A CA 1
ATOM 621 C C . ARG A 1 78 ? -9.910 23.517 14.910 1.00 75.00 78 ARG A C 1
ATOM 623 O O . ARG A 1 78 ? -10.359 24.606 14.571 1.00 75.00 78 ARG A O 1
ATOM 630 N N . ASP A 1 79 ? -10.188 22.399 14.249 1.00 75.81 79 ASP A N 1
ATOM 631 C CA . ASP A 1 79 ? -11.212 22.290 13.210 1.00 75.81 79 ASP A CA 1
ATOM 632 C C . ASP A 1 79 ? -12.625 22.045 13.776 1.00 75.81 79 ASP A C 1
ATOM 634 O O . ASP A 1 79 ? -13.554 21.825 13.003 1.00 75.81 79 ASP A O 1
ATOM 638 N N . GLY A 1 80 ? -12.795 22.100 15.102 1.00 79.81 80 GLY A N 1
ATOM 639 C CA . GLY A 1 80 ? -14.063 21.897 15.804 1.00 79.81 80 GLY A CA 1
ATOM 640 C C . GLY A 1 80 ? -14.452 20.427 15.962 1.00 79.81 80 GLY A C 1
ATOM 641 O O . GLY A 1 80 ? -15.558 20.131 16.413 1.00 79.81 80 GLY A O 1
ATOM 642 N N . THR A 1 81 ? -13.582 19.493 15.568 1.00 83.38 81 THR A N 1
ATOM 643 C CA . THR A 1 81 ? -13.831 18.059 15.742 1.00 83.38 81 THR A CA 1
ATOM 644 C C . THR A 1 81 ? -13.286 17.559 17.076 1.00 83.38 81 THR A C 1
ATOM 646 O O . THR A 1 81 ? -12.286 18.053 17.590 1.00 83.38 81 THR A O 1
ATOM 649 N N . ILE A 1 82 ? -13.921 16.523 17.624 1.00 86.75 82 ILE A N 1
ATOM 650 C CA . ILE A 1 82 ? -13.440 15.835 18.823 1.00 86.75 82 ILE A CA 1
ATOM 651 C C . ILE A 1 82 ? -12.872 14.483 18.405 1.00 86.75 82 ILE A C 1
ATOM 653 O O . ILE A 1 82 ? -13.600 13.617 17.914 1.00 86.75 82 ILE A O 1
ATOM 657 N N . ARG A 1 83 ? -11.574 14.286 18.636 1.00 87.75 83 ARG A N 1
ATOM 658 C CA . ARG A 1 83 ? -10.834 13.075 18.244 1.00 87.75 83 ARG A CA 1
ATOM 659 C C . ARG A 1 83 ? -10.233 12.386 19.461 1.00 87.75 83 ARG A C 1
ATOM 661 O O . ARG A 1 83 ? -10.149 12.982 20.530 1.00 87.75 83 ARG A O 1
ATOM 668 N N . SER A 1 84 ? -9.852 11.115 19.340 1.00 90.62 84 SER A N 1
ATOM 669 C CA . SER A 1 84 ? -9.061 10.481 20.401 1.00 90.62 84 SER A CA 1
ATOM 670 C C . SER A 1 84 ? -7.607 10.959 20.348 1.00 90.62 84 SER A C 1
ATOM 672 O O . SER A 1 84 ? -7.134 11.361 19.287 1.00 90.62 84 SER A O 1
ATOM 674 N N . MET A 1 85 ? -6.866 10.888 21.454 1.00 89.81 85 MET A N 1
ATOM 675 C CA . MET A 1 85 ? -5.432 11.205 21.440 1.00 89.81 85 MET A CA 1
ATOM 676 C C . MET A 1 85 ? -4.670 10.360 20.417 1.00 89.81 85 MET A C 1
ATOM 678 O O . MET A 1 85 ? -3.807 10.878 19.714 1.00 89.81 85 MET A O 1
ATOM 682 N N . ALA A 1 86 ? -5.017 9.078 20.268 1.00 92.19 86 ALA A N 1
ATOM 683 C CA . ALA A 1 86 ? -4.349 8.243 19.277 1.00 92.19 86 ALA A CA 1
ATOM 684 C C . ALA A 1 86 ? -4.584 8.717 17.835 1.00 92.19 86 ALA A C 1
ATOM 686 O O . ALA A 1 86 ? -3.651 8.792 17.037 1.00 92.19 86 ALA A O 1
ATOM 687 N N . ASP A 1 87 ? -5.823 9.095 17.538 1.00 91.12 87 ASP A N 1
ATOM 688 C CA . ASP A 1 87 ? -6.255 9.656 16.260 1.00 91.12 87 ASP A CA 1
ATOM 689 C C . ASP A 1 87 ? -5.547 10.992 15.962 1.00 91.12 87 ASP A C 1
ATOM 691 O O . ASP A 1 87 ? -5.050 11.209 14.857 1.00 91.12 87 ASP A O 1
ATOM 695 N N . VAL A 1 88 ? -5.403 11.848 16.979 1.00 88.88 88 VAL A N 1
ATOM 696 C CA . VAL A 1 88 ? -4.660 13.119 16.922 1.00 88.88 88 VAL A CA 1
ATOM 697 C C . VAL A 1 88 ? -3.182 12.895 16.612 1.00 88.88 88 VAL A C 1
ATOM 699 O O . VAL A 1 88 ? -2.651 13.554 15.719 1.00 88.88 88 VAL A O 1
ATOM 702 N N . VAL A 1 89 ? -2.512 11.972 17.308 1.00 89.94 89 VAL A N 1
ATOM 703 C CA . VAL A 1 89 ? -1.079 11.698 17.101 1.00 89.94 89 VAL A CA 1
ATOM 704 C C . VAL A 1 89 ? -0.826 11.083 15.725 1.00 89.94 89 VAL A C 1
ATOM 706 O O . VAL A 1 89 ? 0.087 11.513 15.023 1.00 89.94 89 VAL A O 1
ATOM 709 N N . ILE A 1 90 ? -1.658 10.135 15.282 1.00 91.50 90 ILE A N 1
ATOM 710 C CA . ILE A 1 90 ? -1.542 9.578 13.925 1.00 91.50 90 ILE A CA 1
ATOM 711 C C . ILE A 1 90 ? -1.809 10.660 12.880 1.00 91.50 90 ILE A C 1
ATOM 713 O O . ILE A 1 90 ? -1.061 10.771 11.913 1.00 91.50 90 ILE A O 1
ATOM 717 N N . GLY A 1 91 ? -2.845 11.478 13.082 1.00 88.75 91 GLY A N 1
ATOM 718 C CA . GLY A 1 91 ? -3.187 12.569 12.177 1.00 88.75 91 GLY A CA 1
ATOM 719 C C . GLY A 1 91 ? -2.106 13.644 12.095 1.00 88.75 91 GLY A C 1
ATOM 720 O O . GLY A 1 91 ? -1.886 14.201 11.018 1.00 88.75 91 GLY A O 1
ATOM 721 N N . ARG A 1 92 ? -1.388 13.901 13.200 1.00 86.75 92 ARG A N 1
ATOM 722 C CA . ARG A 1 92 ? -0.222 14.795 13.249 1.00 86.75 92 ARG A CA 1
ATOM 723 C C . ARG A 1 92 ? 0.864 14.365 12.273 1.00 86.75 92 ARG A C 1
ATOM 725 O O . ARG A 1 92 ? 1.334 15.206 11.516 1.00 86.75 92 ARG A O 1
ATOM 732 N N . TYR A 1 93 ? 1.200 13.079 12.267 1.00 88.25 93 TYR A N 1
ATOM 733 C CA . TYR A 1 93 ? 2.271 12.483 11.458 1.00 88.25 93 TYR A CA 1
ATOM 734 C C . TYR A 1 93 ? 1.715 11.612 10.320 1.00 88.25 93 TYR A C 1
ATOM 736 O O . TYR A 1 93 ? 2.243 10.540 9.998 1.00 88.25 93 TYR A O 1
ATOM 744 N N . LEU A 1 94 ? 0.595 12.048 9.730 1.00 87.94 94 LEU A N 1
ATOM 745 C CA . LEU A 1 94 ? -0.120 11.287 8.706 1.00 87.94 94 LEU A CA 1
ATOM 746 C C . LEU A 1 94 ? 0.700 11.116 7.424 1.00 87.94 94 LEU A C 1
ATOM 748 O O . LEU A 1 94 ? 0.557 10.119 6.717 1.00 87.94 94 LEU A O 1
ATOM 752 N N . ASP A 1 95 ? 1.582 12.069 7.137 1.00 86.12 95 ASP A N 1
ATOM 753 C CA . ASP A 1 95 ? 2.564 11.990 6.061 1.00 86.12 95 ASP A CA 1
ATOM 754 C C . ASP A 1 95 ? 3.401 10.708 6.171 1.00 86.12 95 ASP A C 1
ATOM 756 O O . ASP A 1 95 ? 3.521 9.973 5.189 1.00 86.12 95 ASP A O 1
ATOM 760 N N . LYS A 1 96 ? 3.881 10.356 7.371 1.00 89.88 96 LYS A N 1
ATOM 761 C CA . LYS A 1 96 ? 4.640 9.116 7.566 1.00 89.88 96 LYS A CA 1
ATOM 762 C C . LYS A 1 96 ? 3.789 7.881 7.219 1.00 89.88 96 LYS A C 1
ATOM 764 O O . LYS A 1 96 ? 4.285 6.973 6.551 1.00 89.88 96 LYS A O 1
ATOM 769 N N . VAL A 1 97 ? 2.497 7.867 7.574 1.00 92.25 97 VAL A N 1
ATOM 770 C CA . VAL A 1 97 ? 1.560 6.792 7.178 1.00 92.25 97 VAL A CA 1
ATOM 771 C C . VAL A 1 97 ? 1.433 6.693 5.663 1.00 92.25 97 VAL A C 1
ATOM 773 O O . VAL A 1 97 ? 1.640 5.617 5.097 1.00 92.25 97 VAL A O 1
ATOM 776 N N . LEU A 1 98 ? 1.142 7.815 5.006 1.00 90.12 98 LEU A N 1
ATOM 777 C CA . LEU A 1 98 ? 0.940 7.896 3.561 1.00 90.12 98 LEU A CA 1
ATOM 778 C C . LEU A 1 98 ? 2.180 7.442 2.779 1.00 90.12 98 LEU A C 1
ATOM 780 O O . LEU A 1 98 ? 2.078 6.667 1.822 1.00 90.12 98 LEU A O 1
ATOM 784 N N . PHE A 1 99 ? 3.364 7.908 3.174 1.00 88.69 99 PHE A N 1
ATOM 785 C CA . PHE A 1 99 ? 4.593 7.694 2.412 1.00 88.69 99 PHE A CA 1
ATOM 786 C C . PHE A 1 99 ? 5.315 6.390 2.744 1.00 88.69 99 PHE A C 1
ATOM 788 O O . PHE A 1 99 ? 5.908 5.791 1.844 1.00 88.69 99 PHE A O 1
ATOM 795 N N . TYR A 1 100 ? 5.218 5.891 3.974 1.00 93.25 100 TYR A N 1
ATOM 796 C CA . TYR A 1 100 ? 6.087 4.794 4.402 1.00 93.25 100 TYR A CA 1
ATOM 797 C C . TYR A 1 100 ? 5.340 3.515 4.766 1.00 93.25 100 TYR A C 1
ATOM 799 O O . TYR A 1 100 ? 5.882 2.431 4.560 1.00 93.25 100 TYR A O 1
ATOM 807 N N . TYR A 1 101 ? 4.105 3.614 5.262 1.00 94.38 101 TYR A N 1
ATOM 808 C CA . TYR A 1 101 ? 3.472 2.495 5.968 1.00 94.38 101 TYR A CA 1
ATOM 809 C C . TYR A 1 101 ? 2.247 1.917 5.270 1.00 94.38 101 TYR A C 1
ATOM 811 O O . TYR A 1 101 ? 2.014 0.714 5.357 1.00 94.38 101 TYR A O 1
ATOM 819 N N . PHE A 1 102 ? 1.462 2.746 4.575 1.00 94.44 102 PHE A N 1
ATOM 820 C CA . PHE A 1 102 ? 0.163 2.348 4.029 1.00 94.44 102 PHE A CA 1
ATOM 821 C C . PHE A 1 102 ? 0.306 1.517 2.743 1.00 94.44 102 PHE A C 1
ATOM 823 O O . PHE A 1 102 ? 0.062 1.997 1.634 1.00 94.44 102 PHE A O 1
ATOM 830 N N . ASN A 1 103 ? 0.784 0.280 2.883 1.00 94.88 103 ASN A N 1
ATOM 831 C CA . ASN A 1 103 ? 1.081 -0.654 1.803 1.00 94.88 103 ASN A CA 1
ATOM 832 C C . ASN A 1 103 ? 0.773 -2.108 2.204 1.00 94.88 103 ASN A C 1
ATOM 834 O O . ASN A 1 103 ? 0.569 -2.404 3.377 1.00 94.88 103 ASN A O 1
ATOM 838 N N . LEU A 1 104 ? 0.741 -2.994 1.204 1.00 96.62 104 LEU A N 1
ATOM 839 C CA . LEU A 1 104 ? 0.531 -4.438 1.364 1.00 96.62 104 LEU A CA 1
ATOM 840 C C . LEU A 1 104 ? 1.809 -5.259 1.119 1.00 96.62 104 LEU A C 1
ATOM 842 O O . LEU A 1 104 ? 1.715 -6.451 0.853 1.00 96.62 104 LEU A O 1
ATOM 846 N N . ILE A 1 105 ? 2.993 -4.634 1.120 1.00 96.25 105 ILE A N 1
ATOM 847 C CA . ILE A 1 105 ? 4.261 -5.358 0.939 1.00 96.25 105 ILE A CA 1
ATOM 848 C C . ILE A 1 105 ? 4.485 -6.242 2.166 1.00 96.25 105 ILE A C 1
ATOM 850 O O . ILE A 1 105 ? 4.619 -7.453 2.031 1.00 96.25 105 ILE A O 1
ATOM 854 N N . GLY A 1 106 ? 4.455 -5.643 3.356 1.00 95.25 106 GLY A N 1
ATOM 855 C CA . GLY A 1 106 ? 4.395 -6.357 4.628 1.00 95.25 106 GLY A CA 1
ATOM 856 C C . GLY A 1 106 ? 2.955 -6.612 5.067 1.00 95.25 106 GLY A C 1
ATOM 857 O O . GLY A 1 106 ? 1.995 -6.297 4.357 1.00 95.25 106 GLY A O 1
ATOM 858 N N . ASP A 1 107 ? 2.800 -7.143 6.276 1.00 95.50 107 ASP A N 1
ATOM 859 C CA . ASP A 1 107 ? 1.487 -7.509 6.814 1.00 95.50 107 ASP A CA 1
ATOM 860 C C . ASP A 1 107 ? 0.842 -6.415 7.691 1.00 95.50 107 ASP A C 1
ATOM 862 O O . ASP A 1 107 ? -0.161 -6.652 8.364 1.00 95.50 107 ASP A O 1
ATOM 866 N N . GLN A 1 108 ? 1.356 -5.179 7.673 1.00 95.94 108 GLN A N 1
ATOM 867 C CA . GLN A 1 108 ? 0.837 -4.092 8.520 1.00 95.94 108 GLN A CA 1
ATOM 868 C C . GLN A 1 108 ? -0.660 -3.771 8.324 1.00 95.94 108 GLN A C 1
ATOM 870 O O . GLN A 1 108 ? -1.302 -3.300 9.259 1.00 95.94 108 GLN A O 1
ATOM 875 N N . LEU A 1 109 ? -1.238 -4.044 7.147 1.00 97.00 109 LEU A N 1
ATOM 876 C CA . LEU A 1 109 ? -2.650 -3.778 6.828 1.00 97.00 109 LEU A CA 1
ATOM 877 C C . LEU A 1 109 ? -3.481 -5.057 6.636 1.00 97.00 109 LEU A C 1
ATOM 879 O O . LEU A 1 109 ? -4.539 -5.004 6.011 1.00 97.00 109 LEU A O 1
ATOM 883 N N . VAL A 1 110 ? -3.024 -6.213 7.123 1.00 96.75 110 VAL A N 1
ATOM 884 C CA . VAL A 1 110 ? -3.748 -7.485 6.954 1.00 96.75 110 VAL A CA 1
ATOM 885 C C . VAL A 1 110 ? -3.920 -8.237 8.274 1.00 96.75 110 VAL A C 1
ATOM 887 O O . VAL A 1 110 ? -3.262 -7.932 9.267 1.00 96.75 110 VAL A O 1
ATOM 890 N N . GLN A 1 111 ? -4.825 -9.218 8.293 1.00 95.38 111 GLN A N 1
ATOM 891 C CA . GLN A 1 111 ? -4.988 -10.175 9.392 1.00 95.38 111 GLN A CA 1
ATOM 892 C C . GLN A 1 111 ? -5.163 -11.606 8.846 1.00 95.38 111 GLN A C 1
ATOM 894 O O . GLN A 1 111 ? -5.925 -11.775 7.893 1.00 95.38 111 GLN A O 1
ATOM 899 N N . PRO A 1 112 ? -4.547 -12.644 9.454 1.00 93.94 112 PRO A N 1
ATOM 900 C CA . PRO A 1 112 ? -3.517 -12.546 10.493 1.00 93.94 112 PRO A CA 1
ATOM 901 C C . PRO A 1 112 ? -2.228 -11.918 9.943 1.00 93.94 112 PRO A C 1
ATOM 903 O O . PRO A 1 112 ? -2.008 -11.920 8.735 1.00 93.94 112 PRO A O 1
ATOM 906 N N . ARG A 1 113 ? -1.385 -11.383 10.833 1.00 92.62 113 ARG A N 1
ATOM 907 C CA . ARG A 1 113 ? -0.045 -10.910 10.464 1.00 92.62 113 ARG A CA 1
ATOM 908 C C . ARG A 1 113 ? 0.948 -12.035 10.660 1.00 92.62 113 ARG A C 1
ATOM 910 O O . ARG A 1 113 ? 1.154 -12.472 11.790 1.00 92.62 113 ARG A O 1
ATOM 917 N N . LEU A 1 114 ? 1.508 -12.517 9.563 1.00 89.81 114 LEU A N 1
ATOM 918 C CA . LEU A 1 114 ? 2.444 -13.636 9.557 1.00 89.81 114 LEU A CA 1
ATOM 919 C C . LEU A 1 114 ? 3.861 -13.158 9.247 1.00 89.81 114 LEU A C 1
ATOM 921 O O . LEU A 1 114 ? 4.827 -13.728 9.749 1.00 89.81 114 LEU A O 1
ATOM 925 N N . ASP A 1 115 ? 3.976 -12.093 8.460 1.00 86.44 115 ASP A N 1
ATOM 926 C CA . ASP A 1 115 ? 5.237 -11.469 8.092 1.00 86.44 115 ASP A CA 1
ATOM 927 C C . ASP A 1 115 ? 5.506 -10.174 8.878 1.00 86.44 115 ASP A C 1
ATOM 929 O O . ASP A 1 115 ? 4.635 -9.608 9.548 1.00 86.44 115 ASP A O 1
ATOM 933 N N . LYS A 1 116 ? 6.745 -9.689 8.791 1.00 89.75 116 LYS A N 1
ATOM 934 C CA . LYS A 1 116 ? 7.151 -8.401 9.353 1.00 89.75 116 LYS A CA 1
ATOM 935 C C . LYS A 1 116 ? 6.500 -7.244 8.597 1.00 89.75 116 LYS A C 1
ATOM 937 O O . LYS A 1 116 ? 6.015 -7.367 7.471 1.00 89.75 116 LYS A O 1
ATOM 942 N N . TYR A 1 117 ? 6.503 -6.088 9.248 1.00 94.25 117 TYR A N 1
ATOM 943 C CA . TYR A 1 117 ? 6.100 -4.852 8.601 1.00 94.25 117 TYR A CA 1
ATOM 944 C C . TYR A 1 117 ? 7.176 -4.372 7.639 1.00 94.25 117 TYR A C 1
ATOM 946 O O . TYR A 1 117 ? 8.364 -4.459 7.948 1.00 94.25 117 TYR A O 1
ATOM 954 N N . GLU A 1 118 ? 6.737 -3.796 6.523 1.00 95.31 118 GLU A N 1
ATOM 955 C CA . GLU A 1 118 ? 7.631 -3.227 5.518 1.00 95.31 118 GLU A CA 1
ATOM 956 C C . GLU A 1 118 ? 7.490 -1.708 5.447 1.00 95.31 118 GLU A C 1
ATOM 958 O O . GLU A 1 118 ? 6.436 -1.169 5.081 1.00 95.31 118 GLU A O 1
ATOM 963 N N . ILE A 1 119 ? 8.583 -1.029 5.804 1.00 95.31 119 ILE A N 1
ATOM 964 C CA . ILE A 1 119 ? 8.709 0.429 5.836 1.00 95.31 119 ILE A CA 1
ATOM 965 C C . ILE A 1 119 ? 9.362 0.880 4.528 1.00 95.31 119 ILE A C 1
ATOM 967 O O . ILE A 1 119 ? 10.512 0.555 4.246 1.00 95.31 119 ILE A O 1
ATOM 971 N N . GLN A 1 120 ? 8.653 1.686 3.736 1.00 94.38 120 GLN A N 1
ATOM 972 C CA . GLN A 1 120 ? 9.160 2.207 2.459 1.00 94.38 120 GLN A CA 1
ATOM 973 C C . GLN A 1 120 ? 10.049 3.455 2.638 1.00 94.38 120 GLN A C 1
ATOM 975 O O . GLN A 1 120 ? 9.835 4.459 1.963 1.00 94.38 120 GLN A O 1
ATOM 980 N N . CYS A 1 121 ? 11.010 3.407 3.565 1.00 91.94 121 CYS A N 1
ATOM 981 C CA . CYS A 1 121 ? 11.985 4.472 3.817 1.00 91.94 121 CYS A CA 1
ATOM 982 C C . CYS A 1 121 ? 13.376 4.026 3.342 1.00 91.94 121 CYS A C 1
ATOM 984 O O . CYS A 1 121 ? 13.787 2.893 3.602 1.00 91.94 121 CYS A O 1
ATOM 986 N N . TYR A 1 122 ? 14.087 4.899 2.628 1.00 92.19 122 TYR A N 1
ATOM 987 C CA . TYR A 1 122 ? 15.344 4.565 1.958 1.00 92.19 122 TYR A CA 1
ATOM 988 C C . TYR A 1 122 ? 16.402 5.636 2.214 1.00 92.19 122 TYR A C 1
ATOM 990 O O . TYR A 1 122 ? 16.084 6.822 2.270 1.00 92.19 122 TYR A O 1
ATOM 998 N N . TYR A 1 123 ? 17.664 5.215 2.303 1.00 90.38 123 TYR A N 1
ATOM 999 C CA . TYR A 1 123 ? 18.793 6.098 2.590 1.00 90.38 123 TYR A CA 1
ATOM 1000 C C . TYR A 1 123 ? 19.894 5.904 1.545 1.00 90.38 123 TYR A C 1
ATOM 1002 O O . TYR A 1 123 ? 20.237 4.754 1.252 1.00 90.38 123 TYR A O 1
ATOM 1010 N N . PRO A 1 124 ? 20.480 6.987 1.006 1.00 90.31 124 PRO A N 1
ATOM 1011 C CA . PRO A 1 124 ? 21.631 6.887 0.121 1.00 90.31 124 PRO A CA 1
ATOM 1012 C C . PRO A 1 124 ? 22.864 6.363 0.851 1.00 90.31 124 PRO A C 1
ATOM 1014 O O . PRO A 1 124 ? 23.026 6.528 2.065 1.00 90.31 124 PRO A O 1
ATOM 1017 N N . GLN A 1 125 ? 23.768 5.752 0.089 1.00 83.75 125 GLN A N 1
ATOM 1018 C CA . GLN A 1 125 ? 25.055 5.330 0.618 1.00 83.75 125 GLN A CA 1
ATOM 1019 C C . GLN A 1 125 ? 25.832 6.562 1.108 1.00 83.75 125 GLN A C 1
ATOM 1021 O O . GLN A 1 125 ? 26.031 7.517 0.365 1.00 83.75 125 GLN A O 1
ATOM 1026 N N . GLY A 1 126 ? 26.254 6.550 2.373 1.00 82.44 126 GLY A N 1
ATOM 1027 C CA . GLY A 1 126 ? 26.938 7.692 2.988 1.00 82.44 126 GLY A CA 1
ATOM 1028 C C . GLY A 1 126 ? 26.013 8.743 3.611 1.00 82.44 126 GLY A C 1
ATOM 1029 O O . GLY A 1 126 ? 26.498 9.816 3.973 1.00 82.44 126 GLY A O 1
ATOM 1030 N N . TYR A 1 127 ? 24.715 8.450 3.773 1.00 87.25 127 TYR A N 1
ATOM 1031 C CA . TYR A 1 127 ? 23.831 9.243 4.629 1.00 87.25 127 TYR A CA 1
ATOM 1032 C C . TYR A 1 127 ? 24.457 9.425 6.023 1.00 87.25 127 TYR A C 1
ATOM 1034 O O . TYR A 1 127 ? 24.838 8.453 6.670 1.00 87.25 127 TYR A O 1
ATOM 1042 N N . GLN A 1 128 ? 24.593 10.681 6.454 1.00 85.19 128 GLN A N 1
ATOM 1043 C CA . GLN A 1 128 ? 25.323 11.057 7.674 1.00 85.19 128 GLN A CA 1
ATOM 1044 C C . GLN A 1 128 ? 24.450 11.050 8.939 1.00 85.19 128 GLN A C 1
ATOM 1046 O O . GLN A 1 128 ? 24.955 11.294 10.031 1.00 85.19 128 GLN A O 1
ATOM 1051 N N . GLY A 1 129 ? 23.140 10.822 8.803 1.00 86.44 129 GLY A N 1
ATOM 1052 C CA . GLY A 1 129 ? 22.228 10.734 9.941 1.00 86.44 129 GLY A CA 1
ATOM 1053 C C . GLY A 1 129 ? 22.219 9.348 10.585 1.00 86.44 129 GLY A C 1
ATOM 1054 O O . GLY A 1 129 ? 22.709 8.365 10.026 1.00 86.44 129 GLY A O 1
ATOM 1055 N N . ASP A 1 130 ? 21.617 9.267 11.767 1.00 90.06 130 ASP A N 1
ATOM 1056 C CA . ASP A 1 130 ? 21.485 8.016 12.508 1.00 90.06 130 ASP A CA 1
ATOM 1057 C C . ASP A 1 130 ? 20.325 7.167 11.967 1.00 90.06 130 ASP A C 1
ATOM 1059 O O . ASP A 1 130 ? 19.189 7.232 12.441 1.00 90.06 130 ASP A O 1
ATOM 1063 N N . ILE A 1 131 ? 20.637 6.354 10.955 1.00 91.19 131 ILE A N 1
ATOM 1064 C CA . ILE A 1 131 ? 19.687 5.444 10.298 1.00 91.19 131 ILE A CA 1
ATOM 1065 C C . ILE A 1 131 ? 19.022 4.502 11.309 1.00 91.19 131 ILE A C 1
ATOM 1067 O O . ILE A 1 131 ? 17.843 4.182 11.173 1.00 91.19 131 ILE A O 1
ATOM 1071 N N . ASN A 1 132 ? 19.756 4.042 12.326 1.00 91.25 132 ASN A N 1
ATOM 1072 C CA . ASN A 1 132 ? 19.224 3.076 13.283 1.00 91.25 132 ASN A CA 1
ATOM 1073 C C . ASN A 1 132 ? 18.157 3.715 14.171 1.00 91.25 132 ASN A C 1
ATOM 1075 O O . ASN A 1 132 ? 17.100 3.116 14.378 1.00 91.25 132 ASN A O 1
ATOM 1079 N N . ASN A 1 133 ? 18.412 4.930 14.661 1.00 90.69 133 ASN A N 1
ATOM 1080 C CA . ASN A 1 133 ? 17.431 5.670 15.447 1.00 90.69 133 ASN A CA 1
ATOM 1081 C C . ASN A 1 133 ? 16.207 6.071 14.613 1.00 90.69 133 ASN A C 1
ATOM 1083 O O . ASN A 1 133 ? 15.083 5.940 15.100 1.00 90.69 133 ASN A O 1
ATOM 1087 N N . ASP A 1 134 ? 16.393 6.475 13.353 1.00 90.06 134 ASP A N 1
ATOM 1088 C CA . ASP A 1 134 ? 15.270 6.811 12.469 1.00 90.06 134 ASP A CA 1
ATOM 1089 C C . ASP A 1 134 ? 14.399 5.577 12.168 1.00 90.06 134 ASP A C 1
ATOM 1091 O O . ASP A 1 134 ? 13.182 5.584 12.364 1.00 90.06 134 ASP A O 1
ATOM 1095 N N . LEU A 1 135 ? 15.013 4.440 11.821 1.00 92.19 135 LEU A N 1
ATOM 1096 C CA . LEU A 1 135 ? 14.291 3.177 11.629 1.00 92.19 135 LEU A CA 1
ATOM 1097 C C . LEU A 1 135 ? 13.574 2.703 12.903 1.00 92.19 135 LEU A C 1
ATOM 1099 O O . LEU A 1 135 ? 12.456 2.187 12.819 1.00 92.19 135 LEU A O 1
ATOM 1103 N N . ALA A 1 136 ? 14.179 2.885 14.081 1.00 92.94 136 ALA A N 1
ATOM 1104 C CA . ALA A 1 136 ? 13.542 2.563 15.355 1.00 92.94 136 ALA A CA 1
ATOM 1105 C C . ALA A 1 136 ? 12.304 3.438 15.608 1.00 92.94 136 ALA A C 1
ATOM 1107 O O . ALA A 1 136 ? 11.270 2.934 16.056 1.00 92.94 136 ALA A O 1
ATOM 1108 N N . LEU A 1 137 ? 12.378 4.726 15.269 1.00 92.31 137 LEU A N 1
ATOM 1109 C CA . LEU A 1 137 ? 11.254 5.648 15.366 1.00 92.31 137 LEU A CA 1
ATOM 1110 C C . LEU A 1 137 ? 10.136 5.296 14.375 1.00 92.31 137 LEU A C 1
ATOM 1112 O O . LEU A 1 137 ? 8.968 5.223 14.769 1.00 92.31 137 LEU A O 1
ATOM 1116 N N . HIS A 1 138 ? 10.484 5.019 13.115 1.00 94.69 138 HIS A N 1
ATOM 1117 C CA . HIS A 1 138 ? 9.542 4.548 12.101 1.00 94.69 138 HIS A CA 1
ATOM 1118 C C . HIS A 1 138 ? 8.814 3.283 12.561 1.00 94.69 138 HIS A C 1
ATOM 1120 O O . HIS A 1 138 ? 7.589 3.209 12.472 1.00 94.69 138 HIS A O 1
ATOM 1126 N N . LYS A 1 139 ? 9.553 2.312 13.109 1.00 95.06 139 LYS A N 1
ATOM 1127 C CA . LYS A 1 139 ? 8.977 1.083 13.656 1.00 95.06 139 LYS A CA 1
ATOM 1128 C C . LYS A 1 139 ? 8.021 1.372 14.811 1.00 95.06 139 LYS A C 1
ATOM 1130 O O . LYS A 1 139 ? 6.893 0.897 14.784 1.00 95.06 139 LYS A O 1
ATOM 1135 N N . LYS A 1 140 ? 8.429 2.197 15.781 1.00 95.12 140 LYS A N 1
ATOM 1136 C CA . LYS A 1 140 ? 7.589 2.566 16.930 1.00 95.12 140 LYS A CA 1
ATOM 1137 C C . LYS A 1 140 ? 6.274 3.214 16.492 1.00 95.12 140 LYS A C 1
ATOM 1139 O O . LYS A 1 140 ? 5.214 2.879 17.016 1.00 95.12 140 LYS A O 1
ATOM 1144 N N . PHE A 1 141 ? 6.331 4.139 15.536 1.00 95.38 141 PHE A N 1
ATOM 1145 C CA . PHE A 1 141 ? 5.126 4.785 15.028 1.00 95.38 141 PHE A CA 1
ATOM 1146 C C . PHE A 1 141 ? 4.270 3.831 14.187 1.00 95.38 141 PHE A C 1
ATOM 1148 O O . PHE A 1 141 ? 3.046 3.892 14.260 1.00 95.38 141 PHE A O 1
ATOM 1155 N N . LEU A 1 142 ? 4.887 2.926 13.424 1.00 96.69 142 LEU A N 1
ATOM 1156 C CA . LEU A 1 142 ? 4.163 1.902 12.680 1.00 96.69 142 LEU A CA 1
ATOM 1157 C C . LEU A 1 142 ? 3.431 0.933 13.612 1.00 96.69 142 LEU A C 1
ATOM 1159 O O . LEU A 1 142 ? 2.243 0.698 13.417 1.00 96.69 142 LEU A O 1
ATOM 1163 N N . ASP A 1 143 ? 4.093 0.441 14.659 1.00 95.75 143 ASP A N 1
ATOM 1164 C CA . ASP A 1 143 ? 3.476 -0.393 15.696 1.00 95.75 143 ASP A CA 1
ATOM 1165 C C . ASP A 1 143 ? 2.286 0.336 16.348 1.00 95.75 143 ASP A C 1
ATOM 1167 O O . ASP A 1 143 ? 1.210 -0.235 16.545 1.00 95.75 143 ASP A O 1
ATOM 1171 N N . PHE A 1 144 ? 2.443 1.634 16.615 1.00 96.06 144 PHE A N 1
ATOM 1172 C CA . PHE A 1 144 ? 1.380 2.472 17.157 1.00 96.06 144 PHE A CA 1
ATOM 1173 C C . PHE A 1 144 ? 0.198 2.641 16.185 1.00 96.06 144 PHE A C 1
ATOM 1175 O O . PHE A 1 144 ? -0.951 2.422 16.566 1.00 96.06 144 PHE A O 1
ATOM 1182 N N . PHE A 1 145 ? 0.459 2.956 14.915 1.00 95.50 145 PHE A N 1
ATOM 1183 C CA . PHE A 1 145 ? -0.574 3.053 13.882 1.00 95.50 145 PHE A CA 1
ATOM 1184 C C . PHE A 1 145 ? -1.317 1.725 13.694 1.00 95.50 145 PHE A C 1
ATOM 1186 O O . PHE A 1 145 ? -2.548 1.708 13.658 1.00 95.50 145 PHE A O 1
ATOM 1193 N N . VAL A 1 146 ? -0.581 0.614 13.619 1.00 95.38 146 VAL A N 1
ATOM 1194 C CA . VAL A 1 146 ? -1.159 -0.721 13.450 1.00 95.38 146 VAL A CA 1
ATOM 1195 C C . VAL A 1 146 ? -2.039 -1.082 14.643 1.00 95.38 146 VAL A C 1
ATOM 1197 O O . VAL A 1 146 ? -3.196 -1.441 14.446 1.00 95.38 146 VAL A O 1
ATOM 1200 N N . SER A 1 147 ? -1.551 -0.906 15.874 1.00 93.75 147 SER A N 1
ATOM 1201 C CA . SER A 1 147 ? -2.361 -1.188 17.069 1.00 93.75 147 SER A CA 1
ATOM 1202 C C . SER A 1 147 ? -3.632 -0.333 17.126 1.00 93.75 147 SER A C 1
ATOM 1204 O O . SER A 1 147 ? -4.687 -0.816 17.542 1.00 93.75 147 SER A O 1
ATOM 1206 N N . ARG A 1 148 ? -3.583 0.915 16.636 1.00 93.38 148 ARG A N 1
ATOM 1207 C CA . ARG A 1 148 ? -4.783 1.745 16.520 1.00 93.38 148 ARG A CA 1
ATOM 1208 C C . ARG A 1 148 ? -5.790 1.169 15.530 1.00 93.38 148 ARG A C 1
ATOM 1210 O O . ARG A 1 148 ? -6.960 1.092 15.891 1.00 93.38 148 ARG A O 1
ATOM 1217 N N . ILE A 1 149 ? -5.380 0.785 14.318 1.00 93.25 149 ILE A N 1
ATOM 1218 C CA . ILE A 1 149 ? -6.330 0.257 13.320 1.00 93.25 149 ILE A CA 1
ATOM 1219 C C . ILE A 1 149 ? -6.887 -1.118 13.694 1.00 93.25 149 ILE A C 1
ATOM 1221 O O . ILE A 1 149 ? -7.981 -1.462 13.264 1.00 93.25 149 ILE A O 1
ATOM 1225 N N . GLU A 1 150 ? -6.185 -1.892 14.522 1.00 91.62 150 GLU A N 1
ATOM 1226 C CA . GLU A 1 150 ? -6.722 -3.139 15.081 1.00 91.62 150 GLU A CA 1
ATOM 1227 C C . GLU A 1 150 ? -7.868 -2.924 16.050 1.00 91.62 150 GLU A C 1
ATOM 1229 O O . GLU A 1 150 ? -8.786 -3.735 16.103 1.00 91.62 150 GLU A O 1
ATOM 1234 N N . PHE A 1 151 ? -7.814 -1.835 16.812 1.00 88.62 151 PHE A N 1
ATOM 1235 C CA . PHE A 1 151 ? -8.885 -1.465 17.726 1.00 88.62 151 PHE A CA 1
ATOM 1236 C C . PHE A 1 151 ? -10.131 -0.946 16.984 1.00 88.62 151 PHE A C 1
ATOM 1238 O O . PHE A 1 151 ? -11.178 -0.746 17.592 1.00 88.62 151 PHE A O 1
ATOM 1245 N N . LEU A 1 152 ? -10.029 -0.666 15.683 1.00 88.19 152 LEU A N 1
ATOM 1246 C CA . LEU A 1 152 ? -11.154 -0.187 14.893 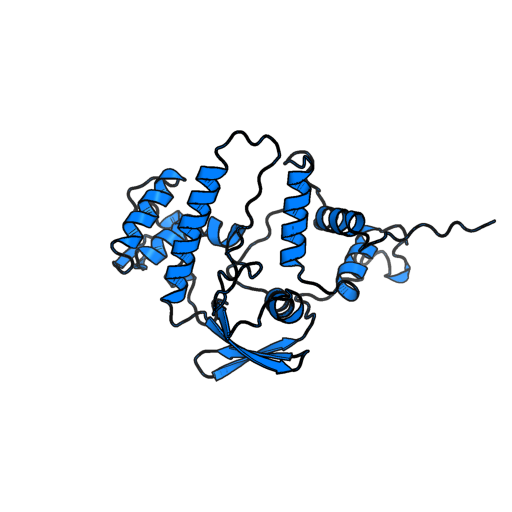1.00 88.19 152 LEU A CA 1
ATOM 1247 C C . LEU A 1 152 ? -11.980 -1.359 14.364 1.00 88.19 152 LEU A C 1
ATOM 1249 O O . LEU A 1 152 ? -11.476 -2.214 13.640 1.00 88.19 152 LEU A O 1
ATOM 1253 N N . ASP A 1 153 ? -13.285 -1.311 14.621 1.00 85.06 153 ASP A N 1
ATOM 1254 C CA . ASP A 1 153 ? -14.242 -2.257 14.034 1.00 85.06 153 ASP A CA 1
ATOM 1255 C C . ASP A 1 153 ? -14.467 -2.002 12.531 1.00 85.06 153 ASP A C 1
ATOM 1257 O O . ASP A 1 153 ? -14.852 -2.900 11.786 1.00 85.06 153 ASP A O 1
ATOM 1261 N N . LYS A 1 154 ? -14.167 -0.779 12.073 1.00 91.06 154 LYS A N 1
ATOM 1262 C CA . LYS A 1 154 ? -14.368 -0.294 10.698 1.00 91.06 154 LYS A CA 1
ATOM 1263 C C . LYS A 1 154 ? -13.064 -0.206 9.914 1.00 91.06 154 LYS A C 1
ATOM 1265 O O . LYS A 1 154 ? -11.979 -0.148 10.486 1.00 91.06 154 LYS A O 1
ATOM 1270 N N . GLY A 1 155 ? -13.169 -0.115 8.589 1.00 92.81 155 GLY A N 1
ATOM 1271 C CA . GLY A 1 155 ? -12.020 0.003 7.687 1.00 92.81 155 GLY A CA 1
ATOM 1272 C C . GLY A 1 155 ? -11.464 -1.334 7.207 1.00 92.81 155 GLY A C 1
ATOM 1273 O O . GLY A 1 155 ? -10.682 -1.357 6.258 1.00 92.81 155 GLY A O 1
ATOM 1274 N N . TRP A 1 156 ? -11.887 -2.437 7.818 1.00 95.75 156 TRP A N 1
ATOM 1275 C CA . TRP A 1 156 ? -11.506 -3.795 7.453 1.00 95.75 156 TRP A CA 1
ATOM 1276 C C . TRP A 1 156 ? -12.541 -4.428 6.523 1.00 95.75 156 TRP A C 1
ATOM 1278 O O . TRP A 1 156 ? -13.743 -4.276 6.726 1.00 95.75 156 TRP A O 1
ATOM 1288 N N . VAL A 1 157 ? -12.063 -5.176 5.532 1.00 97.00 157 VAL A N 1
ATOM 1289 C CA . VAL A 1 157 ? -12.890 -6.041 4.681 1.00 97.00 157 VAL A CA 1
ATOM 1290 C C . VAL A 1 157 ? -12.419 -7.482 4.813 1.00 97.00 157 VAL A C 1
ATOM 1292 O O . VAL A 1 157 ? -11.212 -7.731 4.881 1.00 97.00 157 VAL A O 1
ATOM 1295 N N . ASP A 1 158 ? -13.358 -8.422 4.850 1.00 97.94 158 ASP A N 1
ATOM 1296 C CA . ASP A 1 158 ? -13.043 -9.848 4.872 1.00 97.94 158 ASP A CA 1
ATOM 1297 C C . ASP A 1 158 ? -12.674 -10.321 3.467 1.00 97.94 158 ASP A C 1
ATOM 1299 O O . ASP A 1 158 ? -13.227 -9.864 2.465 1.00 97.94 158 ASP A O 1
ATOM 1303 N N . VAL A 1 159 ? -11.740 -11.257 3.395 1.00 98.25 159 VAL A N 1
ATOM 1304 C CA . VAL A 1 159 ? -11.205 -11.813 2.156 1.00 98.25 159 VAL A CA 1
ATOM 1305 C C . VAL A 1 159 ? -11.690 -13.248 2.034 1.00 98.25 159 VAL A C 1
ATOM 1307 O O . VAL A 1 159 ? -11.404 -14.091 2.884 1.00 98.25 159 VAL A O 1
ATOM 1310 N N . ILE A 1 160 ? -12.438 -13.527 0.970 1.00 98.19 160 ILE A N 1
ATOM 1311 C CA . ILE A 1 160 ? -13.079 -14.821 0.741 1.00 98.19 160 ILE A CA 1
ATOM 1312 C C . ILE A 1 160 ? -12.550 -15.386 -0.581 1.00 98.19 160 ILE A C 1
ATOM 1314 O O . ILE A 1 160 ? -13.007 -14.975 -1.656 1.00 98.19 160 ILE A O 1
ATOM 1318 N N . PRO A 1 161 ? -11.567 -16.304 -0.532 1.00 97.44 161 PRO A N 1
ATOM 1319 C CA . PRO A 1 161 ? -11.074 -16.977 -1.725 1.00 97.44 161 PRO A CA 1
ATOM 1320 C C . PRO A 1 161 ? -12.195 -17.764 -2.406 1.00 97.44 161 PRO A C 1
ATOM 1322 O O . PRO A 1 161 ? -12.903 -18.521 -1.745 1.00 97.44 161 PRO A O 1
ATOM 1325 N N . TYR A 1 162 ? -12.350 -17.596 -3.721 1.00 97.62 162 TYR A N 1
ATOM 1326 C CA . TYR A 1 162 ? -13.316 -18.366 -4.509 1.00 97.62 162 TYR A CA 1
ATOM 1327 C C . TYR A 1 162 ? -12.622 -19.405 -5.392 1.00 97.62 162 TYR A C 1
ATOM 1329 O O . TYR A 1 162 ? -12.991 -20.576 -5.382 1.00 97.62 162 TYR A O 1
ATOM 1337 N N . ASN A 1 163 ? -11.597 -18.985 -6.140 1.00 96.94 163 ASN A N 1
ATOM 1338 C CA . ASN A 1 163 ? -10.707 -19.862 -6.905 1.00 96.94 163 ASN A CA 1
ATOM 1339 C C . ASN A 1 163 ? -9.347 -19.176 -7.140 1.00 96.94 163 ASN A C 1
ATOM 1341 O O . ASN A 1 163 ? -9.124 -18.054 -6.685 1.00 96.94 163 ASN A O 1
ATOM 1345 N N . ASP A 1 164 ? -8.463 -19.813 -7.911 1.00 96.62 164 ASP A N 1
ATOM 1346 C CA . ASP A 1 164 ? -7.100 -19.329 -8.193 1.00 96.62 164 ASP A CA 1
ATOM 1347 C C . ASP A 1 164 ? -7.019 -17.967 -8.907 1.00 96.62 164 ASP A C 1
ATOM 1349 O O . ASP A 1 164 ? -5.932 -17.397 -9.036 1.00 96.62 164 ASP A O 1
ATOM 1353 N N . ASN A 1 165 ? -8.145 -17.451 -9.406 1.00 97.81 165 ASN A N 1
ATOM 1354 C CA . ASN A 1 165 ? -8.220 -16.221 -10.186 1.00 97.81 165 ASN A CA 1
ATOM 1355 C C . ASN A 1 165 ? -9.204 -15.188 -9.632 1.00 97.81 165 ASN A C 1
ATOM 1357 O O . ASN A 1 165 ? -9.270 -14.096 -10.194 1.00 97.81 165 ASN A O 1
ATOM 1361 N N . LEU A 1 166 ? -9.965 -15.503 -8.581 1.00 98.31 166 LEU A N 1
ATOM 1362 C CA . LEU A 1 166 ? -11.031 -14.645 -8.068 1.00 98.31 166 LEU A CA 1
ATOM 1363 C C . LEU A 1 166 ? -11.115 -14.713 -6.543 1.00 98.31 166 LEU A C 1
ATOM 1365 O O . LEU A 1 166 ? -11.208 -15.793 -5.955 1.00 98.31 166 LEU A O 1
ATOM 1369 N N . VAL A 1 167 ? -11.151 -13.538 -5.920 1.00 98.44 167 VAL A N 1
ATOM 1370 C CA . VAL A 1 167 ? -11.373 -13.367 -4.484 1.00 98.44 167 VAL A CA 1
ATOM 1371 C C . VAL A 1 167 ? -12.443 -12.308 -4.257 1.00 98.44 167 VAL A C 1
ATOM 1373 O O . VAL A 1 167 ? -12.406 -11.241 -4.872 1.00 98.44 167 VAL A O 1
ATOM 1376 N N . PHE A 1 168 ? -13.381 -12.599 -3.358 1.00 98.38 168 PHE A N 1
ATOM 1377 C CA . PHE A 1 168 ? -14.380 -11.638 -2.905 1.00 98.38 168 PHE A CA 1
ATOM 1378 C C . PHE A 1 168 ? -13.869 -10.859 -1.694 1.00 98.38 168 PHE A C 1
ATOM 1380 O O . PHE A 1 168 ? -13.199 -11.409 -0.819 1.00 98.38 168 PHE A O 1
ATOM 1387 N N . LEU A 1 169 ? -14.216 -9.579 -1.651 1.00 97.94 169 LEU A N 1
ATOM 1388 C CA . LEU A 1 169 ? -13.998 -8.677 -0.531 1.00 97.94 169 LEU A CA 1
ATOM 1389 C C . LEU A 1 169 ? -15.361 -8.362 0.075 1.00 97.94 169 LEU A C 1
ATOM 1391 O O . LEU A 1 169 ? -16.230 -7.849 -0.627 1.00 97.94 169 LEU A O 1
ATOM 1395 N N . LYS A 1 170 ? -15.563 -8.679 1.351 1.00 97.62 170 LYS A N 1
ATOM 1396 C CA . LYS A 1 170 ? -16.842 -8.489 2.038 1.00 97.62 170 LYS A CA 1
ATOM 1397 C C . LYS A 1 170 ? -16.739 -7.365 3.070 1.00 97.62 170 LYS A C 1
ATOM 1399 O O . LYS A 1 170 ? -15.859 -7.388 3.929 1.00 97.62 170 LYS A O 1
ATOM 1404 N N . GLY A 1 171 ? -17.643 -6.396 2.979 1.00 95.38 171 GLY A N 1
ATOM 1405 C CA . GLY A 1 171 ? -17.840 -5.337 3.966 1.00 95.38 171 GLY A CA 1
ATOM 1406 C C . GLY A 1 171 ? -18.642 -5.804 5.184 1.00 95.38 171 GLY A C 1
ATOM 1407 O O . GLY A 1 171 ? -19.291 -6.853 5.171 1.00 95.38 171 GLY A O 1
ATOM 1408 N N . GLU A 1 172 ? -18.610 -5.007 6.250 1.00 91.06 172 GLU A N 1
ATOM 1409 C CA . GLU A 1 172 ? -19.252 -5.338 7.529 1.00 91.06 172 GLU A CA 1
ATOM 1410 C C . GLU A 1 172 ? -20.780 -5.526 7.430 1.00 91.06 172 GLU A C 1
ATOM 1412 O O . GLU A 1 172 ? -21.327 -6.358 8.152 1.00 91.06 172 GLU A O 1
ATOM 1417 N N . ASN A 1 173 ? -21.467 -4.834 6.507 1.00 90.31 173 ASN A N 1
ATOM 1418 C CA . ASN A 1 173 ? -22.929 -4.897 6.364 1.00 90.31 173 ASN A CA 1
ATOM 1419 C C . ASN A 1 173 ? -23.375 -5.799 5.201 1.00 90.31 173 ASN A C 1
ATOM 1421 O O . ASN A 1 173 ? -24.520 -5.724 4.755 1.00 90.31 173 ASN A O 1
ATOM 1425 N N . GLY A 1 174 ? -22.489 -6.672 4.708 1.00 90.06 174 GLY A N 1
ATOM 1426 C CA . GLY A 1 174 ? -22.792 -7.592 3.611 1.00 90.06 174 GLY A CA 1
ATOM 1427 C C . GLY A 1 174 ? -22.615 -6.991 2.217 1.00 90.06 174 GLY A C 1
ATOM 1428 O O . GLY A 1 174 ? -23.064 -7.591 1.244 1.00 90.06 174 GLY A O 1
ATOM 1429 N N . GLU A 1 175 ? -21.957 -5.837 2.096 1.00 95.31 175 GLU A N 1
ATOM 1430 C CA . GLU A 1 175 ? -21.474 -5.339 0.813 1.00 95.31 175 GLU A CA 1
ATOM 1431 C C . GLU A 1 175 ? -20.396 -6.275 0.263 1.00 95.31 175 GLU A C 1
ATOM 1433 O O . GLU A 1 175 ? -19.596 -6.831 1.017 1.00 95.31 175 GLU A O 1
ATOM 1438 N N . TYR A 1 176 ? -20.346 -6.425 -1.058 1.00 95.44 176 TYR A N 1
ATOM 1439 C CA . TYR A 1 176 ? -19.321 -7.223 -1.713 1.00 95.44 176 TYR A CA 1
ATOM 1440 C C . TYR A 1 176 ? -18.657 -6.445 -2.836 1.00 95.44 176 TYR A C 1
ATOM 1442 O O . TYR A 1 176 ? -19.298 -5.728 -3.603 1.00 95.44 176 TYR A O 1
ATOM 1450 N N . ASP A 1 177 ? -17.360 -6.665 -2.950 1.00 96.69 177 ASP A N 1
ATOM 1451 C CA . ASP A 1 177 ? -16.550 -6.345 -4.107 1.00 96.69 177 ASP A CA 1
ATOM 1452 C C . ASP A 1 177 ? -15.700 -7.578 -4.450 1.00 96.69 177 ASP A C 1
ATOM 1454 O O . ASP A 1 177 ? -15.752 -8.605 -3.768 1.00 96.69 177 ASP A O 1
ATOM 1458 N N . PHE A 1 178 ? -14.921 -7.515 -5.516 1.00 97.19 178 PHE A N 1
ATOM 1459 C CA . PHE A 1 178 ? -14.036 -8.598 -5.907 1.00 97.19 178 PHE A CA 1
ATOM 1460 C C . PHE A 1 178 ? -12.770 -8.073 -6.571 1.00 97.19 178 PHE A C 1
ATOM 1462 O O . PHE A 1 178 ? -12.721 -6.978 -7.142 1.00 97.19 178 PHE A O 1
ATOM 1469 N N . VAL A 1 179 ? -11.739 -8.907 -6.508 1.00 97.94 179 VAL A N 1
ATOM 1470 C CA . VAL A 1 179 ? -10.507 -8.738 -7.267 1.00 97.94 179 VAL A CA 1
ATOM 1471 C C . VAL A 1 179 ? -10.212 -10.014 -8.032 1.00 97.94 179 VAL A C 1
ATOM 1473 O O . VAL A 1 179 ? -10.440 -11.120 -7.539 1.00 97.94 179 VAL A O 1
ATOM 1476 N N . TYR A 1 180 ? -9.697 -9.858 -9.245 1.00 97.25 180 TYR A N 1
ATOM 1477 C CA . TYR A 1 180 ? -9.258 -10.978 -10.066 1.00 97.25 180 TYR A CA 1
ATOM 1478 C C . TYR A 1 180 ? -7.757 -10.921 -10.304 1.00 97.25 180 TYR A C 1
ATOM 1480 O O . TYR A 1 180 ? -7.131 -9.862 -10.225 1.00 97.25 180 TYR A O 1
ATOM 1488 N N . LYS A 1 181 ? -7.172 -12.079 -10.594 1.00 97.56 181 LYS A N 1
ATOM 1489 C CA . LYS A 1 181 ? -5.732 -12.210 -10.789 1.00 97.56 181 LYS A CA 1
ATOM 1490 C C . LYS A 1 181 ? -5.228 -11.259 -11.866 1.00 97.56 181 LYS A C 1
ATOM 1492 O O . LYS A 1 181 ? -5.766 -11.197 -12.969 1.00 97.56 181 LYS A O 1
ATOM 1497 N N . ASN A 1 182 ? -4.159 -10.539 -11.530 1.00 95.31 182 ASN A N 1
ATOM 1498 C CA . ASN A 1 182 ? -3.512 -9.562 -12.405 1.00 95.31 182 ASN A CA 1
ATOM 1499 C C . ASN A 1 182 ? -4.415 -8.385 -12.824 1.00 95.31 182 ASN A C 1
ATOM 1501 O O . ASN A 1 182 ? -4.241 -7.818 -13.905 1.00 95.31 182 ASN A O 1
ATOM 1505 N N . GLN A 1 183 ? -5.357 -7.987 -11.964 1.00 95.69 183 GLN A N 1
ATOM 1506 C CA . GLN A 1 183 ? -6.190 -6.808 -12.188 1.00 95.69 183 GLN A CA 1
ATOM 1507 C C . GLN A 1 183 ? -5.350 -5.528 -12.322 1.00 95.69 183 GLN A C 1
ATOM 1509 O O . GLN A 1 183 ? -4.377 -5.309 -11.598 1.00 95.69 183 GLN A O 1
ATOM 1514 N N . ARG A 1 184 ? -5.748 -4.656 -13.254 1.00 94.50 184 ARG A N 1
ATOM 1515 C CA . ARG A 1 184 ? -5.142 -3.339 -13.480 1.00 94.50 184 ARG A CA 1
ATOM 1516 C C . ARG A 1 184 ? -6.037 -2.251 -12.911 1.00 94.50 184 ARG A C 1
ATOM 1518 O O . ARG A 1 184 ? -7.258 -2.340 -12.997 1.00 94.50 184 ARG A O 1
ATOM 1525 N N . SER A 1 185 ? -5.414 -1.240 -12.319 1.00 91.75 185 SER A N 1
ATOM 1526 C CA . SER A 1 185 ? -6.117 -0.066 -11.796 1.00 91.75 185 SER A CA 1
ATOM 1527 C C . SER A 1 185 ? -6.506 0.923 -12.892 1.00 91.75 185 SER A C 1
ATOM 1529 O O . SER A 1 185 ? -7.496 1.631 -12.749 1.00 91.75 185 SER A O 1
ATOM 1531 N N . GLU A 1 186 ? -5.749 0.943 -13.988 1.00 92.12 186 GLU A N 1
ATOM 1532 C CA . GLU A 1 186 ? -5.884 1.909 -15.075 1.00 92.12 186 GLU A CA 1
ATOM 1533 C C . GLU A 1 186 ? -5.799 1.192 -16.432 1.00 92.12 186 GLU A C 1
ATOM 1535 O O . GLU A 1 186 ? -5.202 0.114 -16.563 1.00 92.12 186 GLU A O 1
ATOM 1540 N N . LEU A 1 187 ? -6.428 1.776 -17.453 1.00 93.94 187 LEU A N 1
ATOM 1541 C CA . LEU A 1 187 ? -6.305 1.311 -18.833 1.00 93.94 187 LEU A CA 1
ATOM 1542 C C . LEU A 1 187 ? -4.931 1.693 -19.387 1.00 93.94 187 LEU A C 1
ATOM 1544 O O . LEU A 1 187 ? -4.395 2.748 -19.063 1.00 93.94 187 LEU A O 1
ATOM 1548 N N . PHE A 1 188 ? -4.366 0.849 -20.249 1.00 93.06 188 PHE A N 1
ATOM 1549 C CA . PHE A 1 188 ? -3.108 1.182 -20.909 1.00 93.06 188 PHE A CA 1
ATOM 1550 C C . PHE A 1 188 ? -3.308 2.254 -21.988 1.00 93.06 188 PHE A C 1
ATOM 1552 O O . PHE A 1 188 ? -4.101 2.074 -22.916 1.00 93.06 188 PHE A O 1
ATOM 1559 N N . GLU A 1 189 ? -2.541 3.340 -21.910 1.00 89.69 189 GLU A N 1
ATOM 1560 C CA . GLU A 1 189 ? -2.560 4.406 -22.908 1.00 89.69 189 GLU A CA 1
ATOM 1561 C C . GLU A 1 189 ? -1.700 4.041 -24.127 1.00 89.69 189 GLU A C 1
ATOM 1563 O O . GLU A 1 189 ? -0.471 4.018 -24.086 1.00 89.69 189 GLU A O 1
ATOM 1568 N N . HIS A 1 190 ? -2.356 3.754 -25.253 1.00 85.88 190 HIS A N 1
ATOM 1569 C CA . HIS A 1 190 ? -1.655 3.432 -26.497 1.00 85.88 190 HIS A CA 1
ATOM 1570 C C . HIS A 1 190 ? -1.271 4.653 -27.340 1.00 85.88 190 HIS A C 1
ATOM 1572 O O . HIS A 1 190 ? -0.371 4.526 -28.166 1.00 85.88 190 HIS A O 1
ATOM 1578 N N . GLN A 1 191 ? -1.972 5.780 -27.199 1.00 83.44 191 GLN A N 1
ATOM 1579 C CA . GLN A 1 191 ? -1.882 6.931 -28.108 1.00 83.44 191 GLN A CA 1
ATOM 1580 C C . GLN A 1 191 ? -1.091 8.085 -27.480 1.00 83.44 191 GLN A C 1
ATOM 1582 O O . GLN A 1 191 ? -1.568 9.213 -27.411 1.00 83.44 191 GLN A O 1
ATOM 1587 N N . ILE A 1 192 ? 0.139 7.798 -27.052 1.00 85.44 192 ILE A N 1
ATOM 1588 C CA . ILE A 1 192 ? 1.006 8.746 -26.325 1.00 85.44 192 ILE A CA 1
ATOM 1589 C C . ILE A 1 192 ? 1.421 9.987 -27.139 1.00 85.44 192 ILE A C 1
ATOM 1591 O O . ILE A 1 192 ? 1.916 10.959 -26.581 1.00 85.44 192 ILE A O 1
ATOM 1595 N N . TYR A 1 193 ? 1.215 9.962 -28.456 1.00 84.00 193 TYR A N 1
ATOM 1596 C CA . TYR A 1 193 ? 1.525 11.056 -29.380 1.00 84.00 193 TYR A CA 1
ATOM 1597 C C . TYR A 1 193 ? 0.276 11.622 -30.065 1.00 84.00 193 TYR A C 1
ATOM 1599 O O . TYR A 1 193 ? 0.382 12.289 -31.095 1.00 84.00 193 TYR A O 1
ATOM 1607 N N . SER A 1 194 ? -0.914 11.335 -29.532 1.00 79.62 194 SER A N 1
ATOM 1608 C CA . SER A 1 194 ? -2.161 11.884 -30.062 1.00 79.62 194 SER A CA 1
ATOM 1609 C C . SER A 1 194 ? -2.139 13.423 -30.055 1.00 79.62 194 SER A C 1
ATOM 1611 O O . SER A 1 194 ? -1.650 14.011 -29.089 1.00 79.62 194 SER A O 1
ATOM 1613 N N . PRO A 1 195 ? -2.683 14.097 -31.087 1.00 86.81 195 PRO A N 1
ATOM 1614 C CA . PRO A 1 195 ? -3.278 13.545 -32.312 1.00 86.81 195 PRO A CA 1
ATOM 1615 C C . PRO A 1 195 ? -2.272 13.340 -33.464 1.00 86.81 195 PRO A C 1
ATOM 1617 O O . PRO A 1 195 ? -2.679 13.040 -34.584 1.00 86.81 195 PRO A O 1
ATOM 1620 N N . PHE A 1 196 ? -0.976 13.548 -33.227 1.00 86.38 196 PHE A N 1
ATOM 1621 C CA . PHE A 1 196 ? 0.032 13.723 -34.275 1.00 86.38 196 PHE A CA 1
ATOM 1622 C C . PHE A 1 196 ? 0.521 12.419 -34.909 1.00 86.38 196 PHE A C 1
ATOM 1624 O O . PHE A 1 196 ? 0.797 12.398 -36.106 1.00 86.38 196 PHE A O 1
ATOM 1631 N N . LEU A 1 197 ? 0.630 11.338 -34.133 1.00 83.06 197 LEU A N 1
ATOM 1632 C CA . LEU A 1 197 ? 1.086 10.032 -34.620 1.00 83.06 197 LEU A CA 1
ATOM 1633 C C . LEU A 1 197 ? 0.086 8.941 -34.249 1.00 83.06 197 LEU A C 1
ATOM 1635 O O . LEU A 1 197 ? -0.469 8.938 -33.148 1.00 83.06 197 LEU A O 1
ATOM 1639 N N . LYS A 1 198 ? -0.121 7.985 -35.160 1.00 85.31 198 LYS A N 1
ATOM 1640 C CA . LYS A 1 198 ? -0.922 6.794 -34.874 1.00 85.31 198 LYS A CA 1
ATOM 1641 C C . LYS A 1 198 ? -0.064 5.782 -34.122 1.00 85.31 198 LYS A C 1
ATOM 1643 O O . LYS A 1 198 ? 1.152 5.742 -34.260 1.00 85.31 198 LYS A O 1
ATOM 1648 N N . ARG A 1 199 ? -0.710 4.866 -33.398 1.00 79.81 199 ARG A N 1
ATOM 1649 C CA . ARG A 1 199 ? -0.047 3.732 -32.726 1.00 79.81 199 ARG A CA 1
ATOM 1650 C C . ARG A 1 199 ? 0.924 2.947 -33.626 1.00 79.81 199 ARG A C 1
ATOM 1652 O O . ARG A 1 199 ? 1.947 2.483 -33.136 1.00 79.81 199 ARG A O 1
ATOM 1659 N N . SER A 1 200 ? 0.597 2.764 -34.909 1.00 81.94 200 SER A N 1
ATOM 1660 C CA . SER A 1 200 ? 1.461 2.078 -35.887 1.00 81.94 200 SER A CA 1
ATOM 1661 C C . SER A 1 200 ? 2.784 2.796 -36.140 1.00 81.94 200 SER A C 1
ATOM 1663 O O . SER A 1 200 ? 3.734 2.171 -36.599 1.00 81.94 200 SER A O 1
ATOM 1665 N N . ASP A 1 201 ? 2.831 4.089 -35.834 1.00 84.25 201 ASP A N 1
ATOM 1666 C CA . ASP A 1 201 ? 3.947 4.976 -36.131 1.00 84.25 201 ASP A CA 1
ATOM 1667 C C . ASP A 1 201 ? 4.879 5.112 -34.917 1.00 84.25 201 ASP A C 1
ATOM 1669 O O . ASP A 1 201 ? 5.911 5.774 -35.011 1.00 84.25 201 ASP A O 1
ATOM 1673 N N . ILE A 1 202 ? 4.538 4.479 -33.781 1.00 82.81 202 ILE A N 1
ATOM 1674 C CA . ILE A 1 202 ? 5.382 4.470 -32.583 1.00 82.81 202 ILE A CA 1
ATOM 1675 C C . ILE A 1 202 ? 6.682 3.739 -32.920 1.00 82.81 202 ILE A C 1
ATOM 1677 O O . ILE A 1 202 ? 6.659 2.533 -33.203 1.00 82.81 202 ILE A O 1
ATOM 1681 N N . PRO A 1 203 ? 7.831 4.433 -32.886 1.00 81.44 203 PRO A N 1
ATOM 1682 C CA . PRO A 1 203 ? 9.072 3.825 -33.309 1.00 81.44 203 PRO A CA 1
ATOM 1683 C C . PRO A 1 203 ? 9.482 2.666 -32.404 1.00 81.44 203 PRO A C 1
ATOM 1685 O O . PRO A 1 203 ? 9.294 2.672 -31.188 1.00 81.44 203 PRO A O 1
ATOM 1688 N N . TYR A 1 204 ? 10.150 1.675 -32.988 1.00 79.56 204 TYR A N 1
ATOM 1689 C CA . TYR A 1 204 ? 10.723 0.557 -32.232 1.00 79.56 204 TYR A CA 1
ATOM 1690 C C . TYR A 1 204 ? 11.744 1.005 -31.169 1.00 79.56 204 TYR A C 1
ATOM 1692 O O . TYR A 1 204 ? 11.951 0.321 -30.173 1.00 79.56 204 TYR A O 1
ATOM 1700 N N . PHE A 1 205 ? 12.386 2.156 -31.380 1.00 80.12 205 PHE A N 1
ATOM 1701 C CA . PHE A 1 205 ? 13.353 2.725 -30.443 1.00 80.12 205 PHE A CA 1
ATOM 1702 C C . PHE A 1 205 ? 12.709 3.527 -29.302 1.00 80.12 205 PHE A C 1
ATOM 1704 O O . PHE A 1 205 ? 13.446 4.010 -28.444 1.00 80.12 205 PHE A O 1
ATOM 1711 N N . ASP A 1 206 ? 11.376 3.674 -29.266 1.00 85.81 206 ASP A N 1
ATOM 1712 C CA . ASP A 1 206 ? 10.674 4.227 -28.102 1.00 85.81 206 ASP A CA 1
ATOM 1713 C C . ASP A 1 206 ? 10.662 3.204 -26.957 1.00 85.81 206 ASP A C 1
ATOM 1715 O O . ASP A 1 206 ? 9.699 2.487 -26.676 1.00 85.81 206 ASP A O 1
ATOM 1719 N N . ASP A 1 207 ? 11.817 3.106 -26.319 1.00 87.12 207 ASP A N 1
ATOM 1720 C CA . ASP A 1 207 ? 12.126 2.133 -25.288 1.00 87.12 207 ASP A CA 1
ATOM 1721 C C . ASP A 1 207 ? 11.293 2.346 -24.005 1.00 87.12 207 ASP A C 1
ATOM 1723 O O . ASP A 1 207 ? 11.105 1.412 -23.220 1.00 87.12 207 ASP A O 1
ATOM 1727 N N . GLU A 1 208 ? 10.747 3.547 -23.790 1.00 88.44 208 GLU A N 1
ATOM 1728 C CA . GLU A 1 208 ? 9.823 3.815 -22.686 1.00 88.44 208 GLU A CA 1
ATOM 1729 C C . GLU A 1 208 ? 8.431 3.255 -22.983 1.00 88.44 208 GLU A C 1
ATOM 1731 O O . GLU A 1 208 ? 7.890 2.526 -22.148 1.00 88.44 208 GLU A O 1
ATOM 1736 N N . TYR A 1 209 ? 7.873 3.518 -24.170 1.00 90.06 209 TYR A N 1
ATOM 1737 C CA . TYR A 1 209 ? 6.592 2.937 -24.577 1.00 90.06 209 TYR A CA 1
ATOM 1738 C C . TYR A 1 209 ? 6.631 1.408 -24.541 1.00 90.06 209 TYR A C 1
ATOM 1740 O O . TYR A 1 209 ? 5.743 0.772 -23.963 1.00 90.06 209 TYR A O 1
ATOM 1748 N N . HIS A 1 210 ? 7.673 0.803 -25.122 1.00 90.75 210 HIS A N 1
ATOM 1749 C CA . HIS A 1 210 ? 7.796 -0.656 -25.176 1.00 90.75 210 HIS A CA 1
ATOM 1750 C C . HIS A 1 210 ? 7.949 -1.264 -23.787 1.00 90.75 210 HIS A C 1
ATOM 1752 O O . HIS A 1 210 ? 7.299 -2.272 -23.499 1.00 90.75 210 HIS A O 1
ATOM 1758 N N . PHE A 1 211 ? 8.720 -0.623 -22.900 1.00 93.31 211 PHE A N 1
ATOM 1759 C CA . PHE A 1 211 ? 8.806 -1.057 -21.510 1.00 93.31 211 PHE A CA 1
ATOM 1760 C C . PHE A 1 211 ? 7.459 -0.932 -20.798 1.00 93.31 211 PHE A C 1
ATOM 1762 O O . PHE A 1 211 ? 7.024 -1.904 -20.193 1.00 93.31 211 PHE A O 1
ATOM 1769 N N . LYS A 1 212 ? 6.758 0.207 -20.896 1.00 93.44 212 LYS A N 1
ATOM 1770 C CA . LYS A 1 212 ? 5.436 0.391 -20.272 1.00 93.44 212 LYS A CA 1
ATOM 1771 C C . LYS A 1 212 ? 4.434 -0.644 -20.778 1.00 93.44 212 LYS A C 1
ATOM 1773 O O . LYS A 1 212 ? 3.704 -1.229 -19.982 1.00 93.44 212 LYS A O 1
ATOM 1778 N N . ARG A 1 213 ? 4.422 -0.921 -22.086 1.00 93.56 213 ARG A N 1
ATOM 1779 C CA . ARG A 1 213 ? 3.561 -1.943 -22.695 1.00 93.56 213 ARG A CA 1
ATOM 1780 C C . ARG A 1 213 ? 3.886 -3.331 -22.146 1.00 93.56 213 ARG A C 1
ATOM 1782 O O . ARG A 1 213 ? 2.979 -4.025 -21.691 1.00 93.56 213 ARG A O 1
ATOM 1789 N N . TRP A 1 214 ? 5.155 -3.736 -22.176 1.00 94.81 214 TRP A N 1
ATOM 1790 C CA . TRP A 1 214 ? 5.595 -5.015 -21.610 1.00 94.81 214 TRP A CA 1
ATOM 1791 C C . TRP A 1 214 ? 5.234 -5.105 -20.121 1.00 94.81 214 TRP A C 1
ATOM 1793 O O . TRP A 1 214 ? 4.614 -6.066 -19.671 1.00 94.81 214 TRP A O 1
ATOM 1803 N N . PHE A 1 215 ? 5.520 -4.050 -19.361 1.00 95.38 215 PHE A N 1
ATOM 1804 C CA . PHE A 1 215 ? 5.230 -3.980 -17.939 1.00 95.38 215 PHE A CA 1
ATOM 1805 C C . PHE A 1 215 ? 3.730 -4.026 -17.656 1.00 95.38 215 PHE A C 1
ATOM 1807 O O . PHE A 1 215 ? 3.332 -4.534 -16.618 1.00 95.38 215 PHE A O 1
ATOM 1814 N N . TYR A 1 216 ? 2.873 -3.550 -18.558 1.00 95.38 216 TYR A N 1
ATOM 1815 C CA . TYR A 1 216 ? 1.424 -3.627 -18.396 1.00 95.38 216 TYR A CA 1
ATOM 1816 C C . TYR A 1 216 ? 0.861 -5.010 -18.741 1.00 95.38 216 TYR A C 1
ATOM 1818 O O . TYR A 1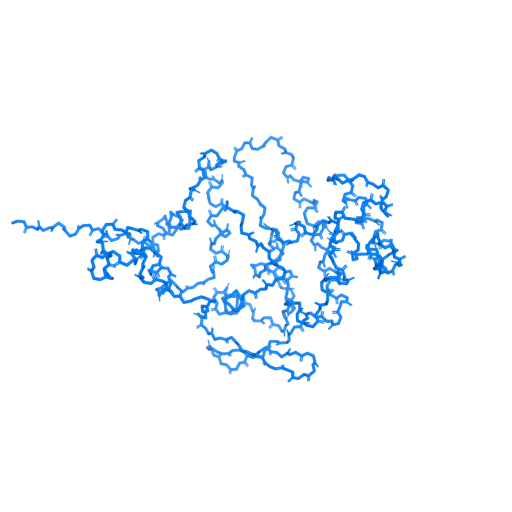 216 ? 0.103 -5.576 -17.950 1.00 95.38 216 TYR A O 1
ATOM 1826 N N . PHE A 1 217 ? 1.208 -5.553 -19.911 1.00 94.69 217 PHE A N 1
ATOM 1827 C CA . PHE A 1 217 ? 0.570 -6.756 -20.458 1.00 94.69 217 PHE A CA 1
ATOM 1828 C C . PHE A 1 217 ? 1.287 -8.057 -20.089 1.00 94.69 217 PHE A C 1
ATOM 1830 O O . PHE A 1 217 ? 0.635 -9.088 -19.947 1.00 94.69 217 PHE A O 1
ATOM 1837 N N . GLU A 1 218 ? 2.607 -8.022 -19.929 1.00 95.12 218 GLU A N 1
ATOM 1838 C CA . GLU A 1 218 ? 3.440 -9.226 -19.843 1.00 95.12 218 GLU A CA 1
ATOM 1839 C C . GLU A 1 218 ? 3.951 -9.462 -18.419 1.00 95.12 218 GLU A C 1
ATOM 1841 O O . GLU A 1 218 ? 3.955 -10.602 -17.959 1.00 95.12 218 GLU A O 1
ATOM 1846 N N . TYR A 1 219 ? 4.300 -8.408 -17.673 1.00 95.62 219 TYR A N 1
ATOM 1847 C CA . TYR A 1 219 ? 4.742 -8.570 -16.285 1.00 95.62 219 TYR A CA 1
ATOM 1848 C C . TYR A 1 219 ? 3.610 -9.088 -15.374 1.00 95.62 219 TYR A C 1
ATOM 1850 O O . TYR A 1 219 ? 2.570 -8.439 -15.194 1.00 95.62 219 TYR A O 1
ATOM 1858 N N . GLN A 1 220 ? 3.855 -10.248 -14.762 1.00 94.81 220 GLN A N 1
ATOM 1859 C CA . GLN A 1 220 ? 3.009 -10.898 -13.760 1.00 94.81 220 GLN A CA 1
ATOM 1860 C C . GLN A 1 220 ? 3.747 -10.870 -12.421 1.00 94.81 220 GLN A C 1
ATOM 1862 O O . GLN A 1 220 ? 4.732 -11.583 -12.241 1.00 94.81 220 GLN A O 1
ATOM 1867 N N . GLY A 1 221 ? 3.316 -10.020 -11.495 1.00 96.00 221 GLY A N 1
ATOM 1868 C CA . GLY A 1 221 ? 4.020 -9.847 -10.230 1.00 96.00 221 GLY A CA 1
ATOM 1869 C C . GLY A 1 221 ? 3.431 -8.741 -9.372 1.00 96.00 221 GLY A C 1
ATOM 1870 O O . GLY A 1 221 ? 2.509 -8.036 -9.796 1.00 96.00 221 GLY A O 1
ATOM 1871 N N . PHE A 1 222 ? 3.990 -8.587 -8.174 1.00 96.44 222 PHE A N 1
ATOM 1872 C CA . PHE A 1 222 ? 3.594 -7.549 -7.236 1.00 96.44 222 PHE A CA 1
ATOM 1873 C C . PHE A 1 222 ? 4.377 -6.261 -7.484 1.00 96.44 222 PHE A C 1
ATOM 1875 O O . PHE A 1 222 ? 5.520 -6.107 -7.067 1.00 96.44 222 PHE A O 1
ATOM 1882 N N . ARG A 1 223 ? 3.767 -5.310 -8.196 1.00 95.69 223 ARG A N 1
ATOM 1883 C CA . ARG A 1 223 ? 4.438 -4.094 -8.680 1.00 95.69 223 ARG A CA 1
ATOM 1884 C C . ARG A 1 223 ? 4.840 -3.159 -7.560 1.00 95.69 223 ARG 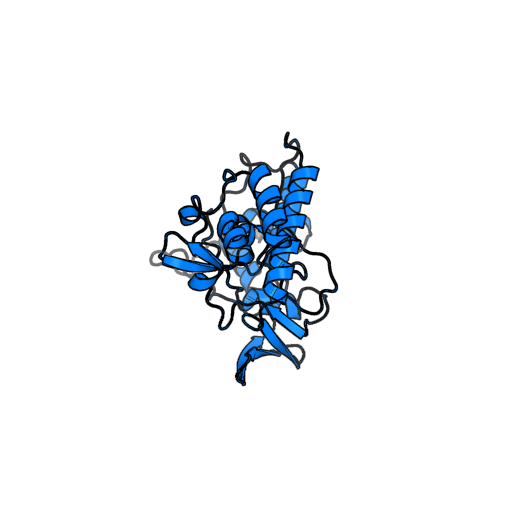A C 1
ATOM 1886 O O . ARG A 1 223 ? 5.866 -2.494 -7.670 1.00 95.69 223 ARG A O 1
ATOM 1893 N N . ARG A 1 224 ? 4.053 -3.107 -6.485 1.00 94.19 224 ARG A N 1
ATOM 1894 C CA . ARG A 1 224 ? 4.387 -2.279 -5.326 1.00 94.19 224 ARG A CA 1
ATOM 1895 C C . ARG A 1 224 ? 5.627 -2.801 -4.600 1.00 94.19 224 ARG A C 1
ATOM 1897 O O . ARG A 1 224 ? 6.505 -2.011 -4.261 1.00 94.19 224 ARG A O 1
ATOM 1904 N N . GLU A 1 225 ? 5.728 -4.116 -4.437 1.00 96.12 225 GLU A N 1
ATOM 1905 C CA . GLU A 1 225 ? 6.933 -4.774 -3.927 1.00 96.12 225 GLU A CA 1
ATOM 1906 C C . GLU A 1 225 ? 8.106 -4.626 -4.903 1.00 96.12 225 GLU A C 1
ATOM 1908 O O . GLU A 1 225 ? 9.202 -4.263 -4.490 1.00 96.12 225 GLU A O 1
ATOM 1913 N N . LEU A 1 226 ? 7.883 -4.796 -6.209 1.00 97.00 226 LEU A N 1
ATOM 1914 C CA . LEU A 1 226 ? 8.914 -4.579 -7.221 1.00 97.00 226 LEU A CA 1
ATOM 1915 C C . LEU A 1 226 ? 9.480 -3.155 -7.163 1.00 97.00 226 LEU A C 1
ATOM 1917 O O . LEU A 1 226 ? 10.696 -2.986 -7.209 1.00 97.00 226 LEU A O 1
ATOM 1921 N N . SER A 1 227 ? 8.621 -2.139 -7.061 1.00 95.25 227 SER A N 1
ATOM 1922 C CA . SER A 1 227 ? 9.035 -0.742 -6.905 1.00 95.25 227 SER A CA 1
ATOM 1923 C C . SER A 1 227 ? 9.893 -0.574 -5.651 1.00 95.25 227 SER A C 1
ATOM 1925 O O . SER A 1 227 ? 10.993 -0.037 -5.739 1.00 95.25 227 SER A O 1
ATOM 1927 N N . HIS A 1 228 ? 9.459 -1.131 -4.519 1.00 95.75 228 HIS A N 1
ATOM 1928 C CA . HIS A 1 228 ? 10.213 -1.106 -3.266 1.00 95.75 228 HIS A CA 1
ATOM 1929 C C . HIS A 1 228 ? 11.589 -1.788 -3.368 1.00 95.75 228 HIS A C 1
ATOM 1931 O O . HIS A 1 228 ? 12.603 -1.211 -2.980 1.00 95.75 228 HIS A O 1
ATOM 1937 N N . LEU A 1 229 ? 11.655 -2.986 -3.950 1.00 96.06 229 LEU A N 1
ATOM 1938 C CA . LEU A 1 229 ? 12.907 -3.716 -4.159 1.00 96.06 229 LEU A CA 1
ATOM 1939 C C . LEU A 1 229 ? 13.843 -2.997 -5.131 1.00 96.06 229 LEU A C 1
ATOM 1941 O O . LEU A 1 229 ? 15.065 -3.043 -4.964 1.00 96.06 229 LEU A O 1
ATOM 1945 N N . SER A 1 230 ? 13.275 -2.336 -6.137 1.00 96.25 230 SER A N 1
ATOM 1946 C CA . SER A 1 230 ? 14.042 -1.534 -7.079 1.00 96.25 230 SER A CA 1
ATOM 1947 C C . SER A 1 230 ? 14.659 -0.334 -6.356 1.00 96.25 230 SER A C 1
ATOM 1949 O O . SER A 1 230 ? 15.848 -0.084 -6.538 1.00 96.25 230 SER A O 1
ATOM 1951 N N . GLU A 1 231 ? 13.898 0.378 -5.516 1.00 95.50 231 GLU A N 1
ATOM 1952 C CA . GLU A 1 231 ? 14.398 1.512 -4.719 1.00 95.50 231 GLU A CA 1
ATOM 1953 C C . GLU A 1 231 ? 15.535 1.085 -3.791 1.00 95.50 231 GLU A C 1
ATOM 1955 O O . GLU A 1 231 ? 16.620 1.669 -3.804 1.00 95.50 231 GLU A O 1
ATOM 1960 N N . ILE A 1 232 ? 15.338 -0.012 -3.051 1.00 94.44 232 ILE A N 1
ATOM 1961 C CA . ILE A 1 232 ? 16.389 -0.607 -2.216 1.00 94.44 232 ILE A CA 1
ATOM 1962 C C . ILE A 1 232 ? 17.637 -0.895 -3.052 1.00 94.44 232 ILE A C 1
ATOM 1964 O O . ILE A 1 232 ? 18.756 -0.615 -2.621 1.00 94.44 232 ILE A O 1
ATOM 1968 N N . HIS A 1 233 ? 17.470 -1.473 -4.243 1.00 94.56 233 HIS A N 1
ATOM 1969 C CA . HIS A 1 233 ? 18.589 -1.769 -5.127 1.00 94.56 233 HIS A CA 1
ATOM 1970 C C . HIS A 1 233 ? 19.289 -0.497 -5.612 1.00 94.56 233 HIS A C 1
ATOM 1972 O O . HIS A 1 233 ? 20.516 -0.473 -5.641 1.00 94.56 233 HIS A O 1
ATOM 1978 N N . PHE A 1 234 ? 18.550 0.552 -5.964 1.00 95.19 234 PHE A N 1
ATOM 1979 C CA . PHE A 1 234 ? 19.115 1.825 -6.404 1.00 95.19 234 PHE A CA 1
ATOM 1980 C C . PHE A 1 234 ? 20.027 2.433 -5.332 1.00 95.19 234 PHE A C 1
ATOM 1982 O O . PHE A 1 234 ? 21.213 2.643 -5.589 1.00 95.19 234 PHE A O 1
ATOM 1989 N N . TYR A 1 235 ? 19.526 2.604 -4.107 1.00 93.69 235 TYR A N 1
ATOM 1990 C CA . TYR A 1 235 ? 20.307 3.194 -3.018 1.00 93.69 235 TYR A CA 1
ATOM 1991 C C . TYR A 1 235 ? 21.474 2.305 -2.559 1.00 93.69 235 TYR A C 1
ATOM 1993 O O . TYR A 1 235 ? 22.558 2.812 -2.271 1.00 93.69 235 TYR A O 1
ATOM 2001 N N . LYS A 1 236 ? 21.315 0.972 -2.576 1.00 91.75 236 LYS A N 1
ATOM 2002 C CA . LYS A 1 236 ? 22.419 0.033 -2.290 1.00 91.75 236 LYS A CA 1
ATOM 2003 C C . LYS A 1 236 ? 23.556 0.081 -3.315 1.00 91.75 236 LYS A C 1
ATOM 2005 O O . LYS A 1 236 ? 24.649 -0.377 -3.004 1.00 91.75 236 LYS A O 1
ATOM 2010 N N . ASN A 1 237 ? 23.309 0.599 -4.519 1.00 91.88 237 ASN A N 1
ATOM 2011 C CA . ASN A 1 237 ? 24.295 0.681 -5.600 1.00 91.88 237 ASN A CA 1
ATOM 2012 C C . ASN A 1 237 ? 24.753 2.129 -5.862 1.00 91.88 237 ASN A C 1
ATOM 2014 O O . ASN A 1 237 ? 25.036 2.488 -7.004 1.00 91.88 237 ASN A O 1
ATOM 2018 N N . GLY A 1 238 ? 24.816 2.959 -4.814 1.00 90.81 238 GLY A N 1
ATOM 2019 C CA . GLY A 1 238 ? 25.335 4.331 -4.894 1.00 90.81 238 GLY A CA 1
ATOM 2020 C C . GLY A 1 238 ? 24.349 5.360 -5.457 1.00 90.81 238 GLY A C 1
ATOM 2021 O O . GLY A 1 238 ? 24.759 6.443 -5.869 1.00 90.81 238 GLY A O 1
ATOM 2022 N N . GLY A 1 239 ? 23.058 5.025 -5.511 1.00 91.94 239 GLY A N 1
ATOM 2023 C CA . GLY A 1 239 ? 22.007 5.980 -5.840 1.00 91.94 239 GLY A CA 1
ATOM 2024 C C . GLY A 1 239 ? 21.862 7.073 -4.776 1.00 91.94 239 GLY A C 1
ATOM 2025 O O . GLY A 1 239 ? 21.974 6.804 -3.579 1.00 91.94 239 GLY A O 1
ATOM 2026 N N . ASP A 1 240 ? 21.592 8.298 -5.211 1.00 91.56 240 ASP A N 1
ATOM 2027 C CA . ASP A 1 240 ? 21.322 9.468 -4.381 1.00 91.56 240 ASP A CA 1
ATOM 2028 C C . ASP A 1 240 ? 20.308 10.409 -5.061 1.00 91.56 240 ASP A C 1
ATOM 2030 O O . ASP A 1 240 ? 19.706 10.076 -6.079 1.00 91.56 240 ASP A O 1
ATOM 2034 N N . VAL A 1 241 ? 20.077 11.588 -4.477 1.00 87.00 241 VAL A N 1
ATOM 2035 C CA . VAL A 1 241 ? 19.126 12.577 -5.014 1.00 87.00 241 VAL A CA 1
ATOM 2036 C C . VAL A 1 241 ? 19.598 13.184 -6.342 1.00 87.00 241 VAL A C 1
ATOM 2038 O O . VAL A 1 241 ? 18.765 13.544 -7.169 1.00 87.00 241 VAL A O 1
ATOM 2041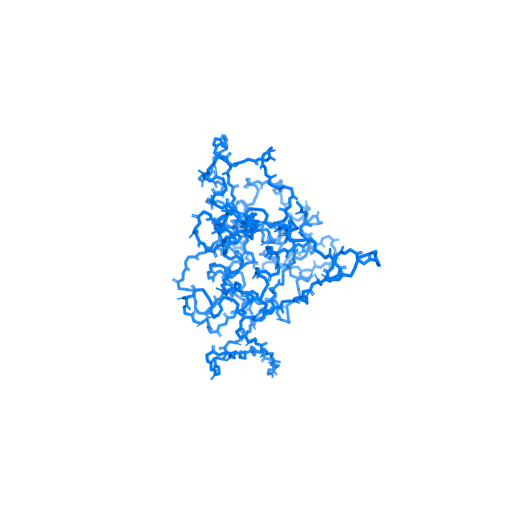 N N . GLN A 1 242 ? 20.909 13.300 -6.564 1.00 88.19 242 GLN A N 1
ATOM 2042 C CA . GLN A 1 242 ? 21.479 13.924 -7.762 1.00 88.19 242 GLN A CA 1
ATOM 2043 C C . GLN A 1 242 ? 21.384 13.007 -8.981 1.00 88.19 242 GLN A C 1
ATOM 2045 O O . GLN A 1 242 ? 21.228 13.485 -10.103 1.00 88.19 242 GLN A O 1
ATOM 2050 N N . ASN A 1 243 ? 21.469 11.694 -8.768 1.00 90.19 243 ASN A N 1
ATOM 2051 C CA . ASN A 1 243 ? 21.392 10.692 -9.830 1.00 90.19 243 ASN A CA 1
ATOM 2052 C C . ASN A 1 243 ? 20.061 9.913 -9.854 1.00 90.19 243 ASN A C 1
ATOM 2054 O O . ASN A 1 243 ? 19.939 8.930 -10.594 1.00 90.19 243 ASN A O 1
ATOM 2058 N N . TYR A 1 244 ? 19.064 10.353 -9.078 1.00 89.75 244 TYR A N 1
ATOM 2059 C CA . TYR A 1 244 ? 17.738 9.746 -9.072 1.00 89.75 244 TYR A CA 1
ATOM 2060 C C . TYR A 1 244 ? 17.079 9.884 -10.457 1.00 89.75 244 TYR A C 1
ATOM 2062 O O . TYR A 1 244 ? 17.047 10.989 -11.010 1.00 89.75 244 TYR A O 1
ATOM 2070 N N . PRO A 1 245 ? 16.547 8.796 -11.048 1.00 88.88 245 PRO A N 1
ATOM 2071 C CA . PRO A 1 245 ? 15.974 8.853 -12.387 1.00 88.88 245 PRO A CA 1
ATOM 2072 C C . PRO A 1 245 ? 14.812 9.843 -12.492 1.00 88.88 245 PRO A C 1
ATOM 2074 O O . PRO A 1 245 ? 13.952 9.928 -11.617 1.00 88.88 245 PRO A O 1
ATOM 2077 N N . THR A 1 246 ? 14.760 10.579 -13.599 1.00 83.62 246 THR A N 1
ATOM 2078 C CA . THR A 1 246 ? 13.693 11.559 -13.842 1.00 83.62 246 THR A CA 1
ATOM 2079 C C . THR A 1 246 ? 12.418 10.917 -14.381 1.00 83.62 246 THR A C 1
ATOM 2081 O O . THR A 1 246 ? 11.332 11.456 -14.163 1.00 83.62 246 THR A O 1
ATOM 2084 N N . ARG A 1 247 ? 12.524 9.770 -15.067 1.00 84.69 247 ARG A N 1
ATOM 2085 C CA . ARG A 1 247 ? 11.370 9.020 -15.579 1.00 84.69 247 ARG A CA 1
ATOM 2086 C C . ARG A 1 247 ? 10.917 7.980 -14.564 1.00 84.69 247 ARG A C 1
ATOM 2088 O O . ARG A 1 247 ? 11.722 7.230 -14.016 1.00 84.69 247 ARG A O 1
ATOM 2095 N N . GLU A 1 248 ? 9.603 7.891 -14.395 1.00 77.00 248 GLU A N 1
ATOM 2096 C CA . GLU A 1 248 ? 8.919 7.053 -13.401 1.00 77.00 248 GLU A CA 1
ATOM 2097 C C . GLU A 1 248 ? 9.367 5.580 -13.399 1.00 77.00 248 GLU A C 1
ATOM 2099 O O . GLU A 1 248 ? 9.500 4.966 -12.343 1.00 77.00 248 GLU A O 1
ATOM 2104 N N . PHE A 1 249 ? 9.626 5.005 -14.575 1.00 88.44 249 PHE A N 1
ATOM 2105 C CA . PHE A 1 249 ? 9.870 3.570 -14.729 1.00 88.44 249 PHE A CA 1
ATOM 2106 C C . PHE A 1 249 ? 11.339 3.177 -14.875 1.00 88.44 249 PHE A C 1
ATOM 2108 O O . PHE A 1 249 ? 11.639 1.982 -14.866 1.00 88.44 249 PHE A O 1
ATOM 2115 N N . ASP A 1 250 ? 12.260 4.132 -14.993 1.00 92.19 250 ASP A N 1
ATOM 2116 C CA . ASP A 1 250 ? 13.669 3.837 -15.290 1.00 92.19 250 ASP A CA 1
ATOM 2117 C C . ASP A 1 250 ? 14.316 2.989 -14.196 1.00 92.19 250 ASP A C 1
ATOM 2119 O O . ASP A 1 250 ? 15.067 2.050 -14.473 1.00 92.19 250 ASP A O 1
ATOM 2123 N N . LEU A 1 251 ? 13.970 3.282 -12.944 1.00 93.94 251 LEU A N 1
ATOM 2124 C CA . LEU A 1 251 ? 14.487 2.584 -11.779 1.00 93.94 251 LEU A CA 1
ATOM 2125 C C . LEU A 1 251 ? 14.041 1.108 -11.766 1.00 93.94 251 LEU A C 1
ATOM 2127 O O . LEU A 1 251 ? 14.868 0.200 -11.644 1.00 93.94 251 LEU A O 1
ATOM 2131 N N . ILE A 1 252 ? 12.749 0.862 -12.003 1.00 96.38 252 ILE A N 1
ATOM 2132 C CA . ILE A 1 252 ? 12.167 -0.486 -12.109 1.00 96.38 252 ILE A CA 1
ATOM 2133 C C . ILE A 1 252 ? 12.741 -1.229 -13.318 1.00 96.38 252 ILE A C 1
ATOM 2135 O O . ILE A 1 252 ? 13.121 -2.396 -13.230 1.00 96.38 252 ILE A O 1
ATOM 2139 N N . LYS A 1 253 ? 12.833 -0.554 -14.461 1.00 95.31 253 LYS A N 1
ATOM 2140 C CA . LYS A 1 253 ? 13.359 -1.125 -15.696 1.00 95.31 253 LYS A CA 1
ATOM 2141 C C . LYS A 1 253 ? 14.808 -1.568 -15.551 1.00 95.31 253 LYS A C 1
ATOM 2143 O O . LYS A 1 253 ? 15.145 -2.683 -15.956 1.00 95.31 253 LYS A O 1
ATOM 2148 N N . LYS A 1 254 ? 15.659 -0.726 -14.957 1.00 93.56 254 LYS A N 1
ATOM 2149 C CA . LYS A 1 254 ? 17.057 -1.058 -14.664 1.00 93.56 254 LYS A CA 1
ATOM 2150 C C . LYS A 1 254 ? 17.136 -2.270 -13.743 1.00 93.56 254 LYS A C 1
ATOM 2152 O O . LYS A 1 254 ? 17.878 -3.203 -14.036 1.00 93.56 254 LYS A O 1
ATOM 2157 N N . TYR A 1 255 ? 16.325 -2.296 -12.685 1.00 96.12 255 TYR A N 1
ATOM 2158 C CA . TYR A 1 255 ? 16.257 -3.429 -11.766 1.00 96.12 255 TYR A CA 1
ATOM 2159 C C . TYR A 1 255 ? 15.864 -4.736 -12.476 1.00 96.12 255 TYR A C 1
ATOM 2161 O O . TYR A 1 255 ? 16.574 -5.735 -12.366 1.00 96.12 255 TYR A O 1
ATOM 2169 N N . LEU A 1 256 ? 14.789 -4.728 -13.267 1.00 96.56 256 LEU A N 1
ATOM 2170 C CA . LEU A 1 256 ? 14.328 -5.905 -14.012 1.00 96.56 256 LEU A CA 1
ATOM 2171 C C . LEU A 1 256 ? 15.322 -6.365 -15.086 1.00 96.56 256 LEU A C 1
ATOM 2173 O O . LEU A 1 256 ? 15.486 -7.568 -15.290 1.00 96.56 256 LEU A O 1
ATOM 2177 N N . THR A 1 257 ? 16.007 -5.430 -15.745 1.00 94.12 257 THR A N 1
ATOM 2178 C CA . THR A 1 257 ? 17.068 -5.743 -16.716 1.00 94.12 257 THR A CA 1
ATOM 2179 C C . THR A 1 257 ? 18.253 -6.409 -16.019 1.00 94.12 257 THR A C 1
ATOM 2181 O O . THR A 1 257 ? 18.713 -7.456 -16.464 1.00 94.12 257 THR A O 1
ATOM 2184 N N . ASN A 1 258 ? 18.688 -5.878 -14.869 1.00 93.44 258 ASN A N 1
ATOM 2185 C CA . ASN A 1 258 ? 19.745 -6.479 -14.048 1.00 93.44 258 ASN A CA 1
ATOM 2186 C C . ASN A 1 258 ? 19.370 -7.884 -13.547 1.00 93.44 258 ASN A C 1
ATOM 2188 O O . ASN A 1 258 ? 20.242 -8.727 -13.355 1.00 93.44 258 ASN A O 1
ATOM 2192 N N . LYS A 1 259 ? 18.075 -8.150 -13.343 1.00 94.62 259 LYS A N 1
ATOM 2193 C CA . LYS A 1 259 ? 17.544 -9.473 -12.984 1.00 94.62 259 LYS A CA 1
ATOM 2194 C C . LYS A 1 259 ? 17.348 -10.414 -14.179 1.00 94.62 259 LYS A C 1
ATOM 2196 O O . LYS A 1 259 ? 16.941 -11.551 -13.970 1.00 94.62 259 LYS A O 1
ATOM 2201 N N . GLY A 1 260 ? 17.598 -9.964 -15.411 1.00 94.12 260 GLY A N 1
ATOM 2202 C CA . GLY A 1 260 ? 17.353 -10.744 -16.629 1.00 94.12 260 GLY A CA 1
ATOM 2203 C C . GLY A 1 260 ? 15.868 -10.977 -16.939 1.00 94.12 260 GLY A C 1
ATOM 2204 O O . GLY A 1 260 ? 15.545 -11.804 -17.783 1.00 94.12 260 GLY A O 1
ATOM 2205 N N . MET A 1 261 ? 14.961 -10.262 -16.265 1.00 93.38 261 MET A N 1
ATOM 2206 C CA . MET A 1 261 ? 13.508 -10.404 -16.428 1.00 93.38 261 MET A CA 1
ATOM 2207 C C . MET A 1 261 ? 12.949 -9.557 -17.571 1.00 93.38 261 MET A C 1
ATOM 2209 O O . MET A 1 261 ? 11.893 -9.871 -18.112 1.00 93.38 261 MET A O 1
ATOM 22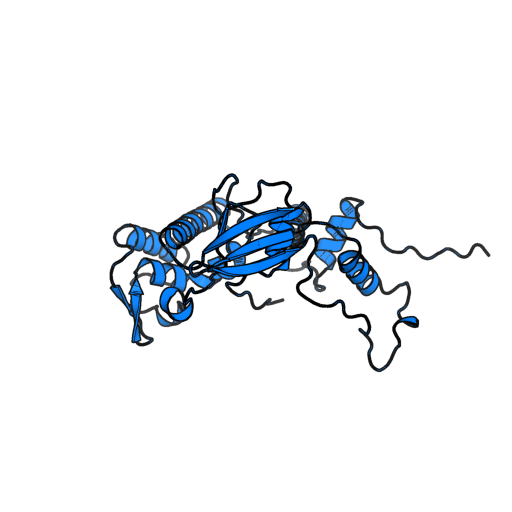13 N N . TYR A 1 262 ? 13.648 -8.484 -17.936 1.00 93.69 262 TYR A N 1
ATOM 2214 C CA . TYR A 1 262 ? 13.316 -7.648 -19.082 1.00 93.69 262 TYR A CA 1
ATOM 2215 C C . TYR A 1 262 ? 14.536 -7.518 -19.987 1.00 93.69 262 TYR A C 1
ATOM 2217 O O . TYR A 1 262 ? 15.656 -7.328 -19.518 1.00 93.69 262 TYR A O 1
ATOM 2225 N N . THR A 1 263 ? 14.315 -7.597 -21.295 1.00 88.31 263 THR A N 1
ATOM 2226 C CA . THR A 1 263 ? 15.323 -7.267 -22.301 1.00 88.31 263 THR A CA 1
ATOM 2227 C C . THR A 1 263 ? 14.722 -6.237 -23.233 1.00 88.31 263 THR A C 1
ATOM 2229 O O . THR A 1 263 ? 13.652 -6.465 -23.799 1.00 88.31 263 THR A O 1
ATOM 2232 N N . SER A 1 264 ? 15.408 -5.105 -23.394 1.00 81.44 264 SER A N 1
ATOM 2233 C CA . SER A 1 264 ? 14.976 -4.105 -24.356 1.00 81.44 264 SER A CA 1
ATOM 2234 C C . SER A 1 264 ? 14.991 -4.686 -25.762 1.00 81.44 264 SER A C 1
ATOM 2236 O O . SER A 1 264 ? 15.827 -5.508 -26.148 1.00 81.44 264 SER A O 1
ATOM 2238 N N . LEU A 1 265 ? 14.019 -4.231 -26.530 1.00 73.38 265 LEU A N 1
ATOM 2239 C CA . LEU A 1 265 ? 13.879 -4.525 -27.934 1.00 73.38 265 LEU A CA 1
ATOM 2240 C C . LEU A 1 265 ? 15.157 -4.058 -28.675 1.00 73.38 265 LEU A C 1
ATOM 2242 O O . LEU A 1 265 ? 15.389 -2.869 -28.883 1.00 73.38 265 LEU A O 1
ATOM 2246 N N . LYS A 1 266 ? 16.046 -5.006 -29.019 1.00 62.81 266 LYS A N 1
ATOM 2247 C CA . LYS A 1 266 ? 17.284 -4.735 -29.770 1.00 62.81 266 LYS A CA 1
ATOM 2248 C C . LYS A 1 266 ? 16.971 -4.545 -31.247 1.00 62.81 266 LYS A C 1
ATOM 2250 O O . LYS A 1 266 ? 16.261 -5.349 -31.845 1.00 62.81 266 LYS A O 1
ATOM 2255 N N . ARG A 1 267 ? 17.578 -3.522 -31.860 1.00 51.62 267 ARG A N 1
ATOM 2256 C CA . ARG A 1 267 ? 17.545 -3.287 -33.312 1.00 51.62 267 ARG A CA 1
ATOM 2257 C C . ARG A 1 267 ? 17.781 -4.624 -34.028 1.00 51.62 267 ARG A C 1
ATOM 2259 O O . ARG A 1 267 ? 18.837 -5.226 -33.835 1.00 51.62 267 ARG A O 1
ATOM 2266 N N . ARG A 1 268 ? 16.826 -5.094 -34.844 1.00 49.53 268 ARG A N 1
ATOM 2267 C CA . ARG A 1 268 ? 17.129 -6.134 -35.837 1.00 49.53 268 ARG A CA 1
ATOM 2268 C C . ARG A 1 268 ? 18.247 -5.553 -36.692 1.00 49.53 268 ARG A C 1
ATOM 2270 O O . ARG A 1 268 ? 18.016 -4.604 -37.438 1.00 49.53 268 ARG A O 1
ATOM 2277 N N . THR A 1 269 ? 19.462 -6.061 -36.539 1.00 43.84 269 THR A N 1
ATOM 2278 C CA . THR A 1 269 ? 20.498 -5.865 -37.542 1.00 43.84 269 THR A CA 1
ATOM 2279 C C . THR A 1 269 ? 19.945 -6.501 -38.805 1.00 43.84 269 THR A C 1
ATOM 2281 O O . THR A 1 269 ? 19.865 -7.724 -38.907 1.00 43.84 269 THR A O 1
ATOM 2284 N N . MET A 1 270 ? 19.461 -5.674 -39.735 1.00 40.19 270 MET A N 1
ATOM 2285 C CA . MET A 1 270 ? 19.260 -6.142 -41.096 1.00 40.19 270 MET A CA 1
ATOM 2286 C C . MET A 1 270 ? 20.639 -6.601 -41.556 1.00 40.19 270 MET A C 1
ATOM 2288 O O . MET A 1 270 ? 21.564 -5.797 -41.655 1.00 40.19 270 MET A O 1
ATOM 2292 N N . LYS A 1 271 ? 20.808 -7.919 -41.688 1.00 40.03 271 LYS A N 1
ATOM 2293 C CA . LYS A 1 271 ? 21.914 -8.459 -42.465 1.00 40.03 271 LYS A CA 1
ATOM 2294 C C . LYS A 1 271 ? 21.658 -7.965 -43.886 1.00 40.03 271 LYS A C 1
ATOM 2296 O O . LYS A 1 271 ? 20.660 -8.373 -44.477 1.00 40.03 271 LYS A O 1
ATOM 2301 N N . ASN A 1 272 ? 22.474 -7.008 -44.322 1.00 42.75 272 ASN A N 1
ATOM 2302 C CA . ASN A 1 272 ? 22.587 -6.642 -45.730 1.00 42.75 272 ASN A CA 1
ATOM 2303 C C . ASN A 1 272 ? 23.034 -7.859 -46.539 1.00 42.75 272 ASN A C 1
ATOM 2305 O O . ASN A 1 272 ? 23.834 -8.653 -45.985 1.00 42.75 272 ASN A O 1
#

Organism: Mannheimia haemolytica (NCBI:txid75985)

Radius of gyration: 21.74 Å; chains: 1; bounding box: 50×44×74 Å

pLDDT: mean 87.44, std 13.13, range [27.3, 98.44]

Foldseek 3Di:
DDDPFDLADFLLQLLQLQQFLPDHHFQKFQGCAVPDCVQQQADLPQQVVQQPADPDLVSLVVLLVVCVVFVADWTQTPVRHTYGSLSNSCNNVVVQCRQFASHSNACLGGPPHPGDGGTLDDDADPPPDDPPSVVVSSVSVSVSVSVVVVPDPPRMWGWADDDSFKIWTAHPVGDIDIHGHLDDSDDDDQCPPPPPDDSVRPDLPPQVSVVSVCCNPPDRHNVVVLVSVLRRVQRVVRHDPVPPDPDPCPSSQVVCVVVVNDDRDDPPPPPD